Protein AF-A0A1E7FTG4-F1 (afdb_monomer_lite)

Foldseek 3Di:
DDDDDDDDDDPPPPDPDPPPPPPPCDPPLQQFFPPAPPCNVCVVHCVDVVNVCCVVPVLLVLLVLCLVQCHALQLHHDDPPDPRSVCSNVVSVVLVVVLVVLCVVLPDDDQDQDDDPPPDRDRPPPPPVPDPNDPVSVVVNVVSVVVVVVSSVSNVVSSVVVVVVVVPVSDPCVVFPQDPPDSSSGDPVPPDPPVVPPDDDDDDDDPPDPDPD

Structure (mmCIF, N/CA/C/O backbone):
data_AF-A0A1E7FTG4-F1
#
_entry.id   AF-A0A1E7FTG4-F1
#
loop_
_atom_site.group_PDB
_atom_site.id
_atom_site.type_symbol
_atom_site.label_atom_id
_atom_site.label_alt_id
_atom_site.label_comp_id
_atom_site.label_asym_id
_atom_site.label_entity_id
_atom_site.label_seq_id
_atom_site.pdbx_PDB_ins_code
_atom_site.Cartn_x
_atom_site.Cartn_y
_atom_site.Cartn_z
_atom_site.occupancy
_atom_site.B_iso_or_equiv
_atom_site.auth_seq_id
_atom_site.auth_comp_id
_atom_site.auth_asym_id
_atom_site.auth_atom_id
_atom_site.pdbx_PDB_model_num
ATOM 1 N N . MET A 1 1 ? -50.873 35.108 4.194 1.00 46.38 1 MET A N 1
ATOM 2 C CA . MET A 1 1 ? -50.597 34.125 3.125 1.00 46.38 1 MET A CA 1
ATOM 3 C C . MET A 1 1 ? -49.379 33.317 3.547 1.00 46.38 1 MET A C 1
ATOM 5 O O . MET A 1 1 ? -48.268 33.817 3.457 1.00 46.38 1 MET A O 1
ATOM 9 N N . SER A 1 2 ? -49.616 32.137 4.126 1.00 50.62 2 SER A N 1
ATOM 10 C CA . SER A 1 2 ? -48.581 31.167 4.515 1.00 50.62 2 SER A CA 1
ATOM 11 C C . SER A 1 2 ? -48.130 30.395 3.285 1.00 50.62 2 SER A C 1
ATOM 13 O O . SER A 1 2 ? -48.990 29.850 2.598 1.00 50.62 2 SER A O 1
ATOM 15 N N . ASN A 1 3 ? -46.821 30.303 3.042 1.00 53.81 3 ASN A N 1
ATOM 16 C CA . ASN A 1 3 ? -46.273 29.389 2.043 1.00 53.81 3 ASN A CA 1
ATOM 17 C C . ASN A 1 3 ? -45.505 28.234 2.690 1.00 53.81 3 ASN A C 1
ATOM 19 O O . ASN A 1 3 ? -44.766 28.396 3.658 1.00 53.81 3 ASN A O 1
ATOM 23 N N . ASN A 1 4 ? -45.808 27.070 2.123 1.00 57.62 4 ASN A N 1
ATOM 24 C CA . ASN A 1 4 ? -45.584 25.700 2.549 1.00 57.62 4 ASN A CA 1
ATOM 25 C C . ASN A 1 4 ? -44.149 25.314 2.926 1.00 57.62 4 ASN A C 1
ATOM 27 O O . ASN A 1 4 ? -43.180 25.682 2.266 1.00 57.62 4 ASN A O 1
ATOM 31 N N . LYS A 1 5 ? -44.078 24.442 3.939 1.00 53.12 5 LYS A N 1
ATOM 32 C CA . LYS A 1 5 ? -42.934 23.599 4.303 1.00 53.12 5 LYS A CA 1
ATOM 33 C C . LYS A 1 5 ? -42.609 22.627 3.162 1.00 53.12 5 LYS A C 1
ATOM 35 O O . LYS A 1 5 ? -43.445 21.797 2.817 1.00 53.12 5 LYS A O 1
ATOM 40 N N . GLY A 1 6 ? -41.384 22.683 2.646 1.00 49.16 6 GLY A N 1
ATOM 41 C CA . GLY A 1 6 ? -40.771 21.584 1.901 1.00 49.16 6 GLY A CA 1
ATOM 42 C C . GLY A 1 6 ? -40.132 20.608 2.886 1.00 49.16 6 GLY A C 1
ATOM 43 O O . GLY A 1 6 ? -39.092 20.914 3.463 1.00 49.16 6 GLY A O 1
ATOM 44 N N . GLY 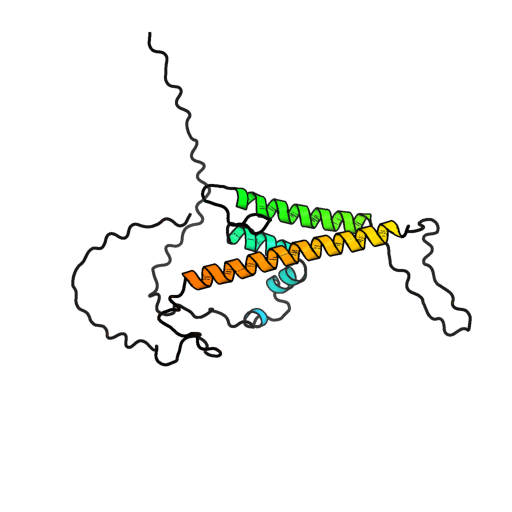A 1 7 ? -40.786 19.473 3.127 1.00 49.53 7 GLY A N 1
ATOM 45 C CA . GLY A 1 7 ? -40.203 18.347 3.851 1.00 49.53 7 GLY A CA 1
ATOM 46 C C . GLY A 1 7 ? -39.373 17.513 2.884 1.00 49.53 7 GLY A C 1
ATOM 47 O O . GLY A 1 7 ? -39.927 16.919 1.966 1.00 49.53 7 GLY A O 1
ATOM 48 N N . SER A 1 8 ? -38.054 17.502 3.062 1.00 58.97 8 SER A N 1
ATOM 49 C CA . SER A 1 8 ? -37.170 16.565 2.374 1.00 58.97 8 SER A CA 1
ATOM 50 C C . SER A 1 8 ? -37.310 15.192 3.028 1.00 58.97 8 SER A C 1
ATOM 52 O O . SER A 1 8 ? -36.934 15.025 4.191 1.00 58.97 8 SER A O 1
ATOM 54 N N . GLU A 1 9 ? -37.857 14.227 2.295 1.00 57.41 9 GLU A N 1
ATOM 55 C CA . GLU A 1 9 ? -37.841 12.815 2.670 1.00 57.41 9 GLU A CA 1
ATOM 56 C C . GLU A 1 9 ? -36.389 12.326 2.705 1.00 57.41 9 GLU A C 1
ATOM 58 O O . GLU A 1 9 ? -35.713 12.216 1.685 1.00 57.41 9 GLU A O 1
ATOM 63 N N . THR A 1 10 ? -35.883 12.064 3.907 1.00 60.53 10 THR A N 1
ATOM 64 C CA . THR A 1 10 ? -34.678 11.262 4.106 1.00 60.53 10 THR A CA 1
ATOM 65 C C . THR A 1 10 ? -35.012 9.816 3.782 1.00 60.53 10 THR A C 1
ATOM 67 O O . THR A 1 10 ? -35.646 9.122 4.577 1.00 60.53 10 THR A O 1
ATOM 70 N N . GLU A 1 11 ? -34.585 9.381 2.604 1.00 57.66 11 GLU A N 1
ATOM 71 C CA . GLU A 1 11 ? -34.593 7.987 2.186 1.00 57.66 11 GLU A CA 1
ATOM 72 C C . GLU A 1 11 ? -33.632 7.205 3.099 1.00 57.66 11 GLU A C 1
ATOM 74 O O . GLU A 1 11 ? -32.409 7.358 3.051 1.00 57.66 11 GLU A O 1
ATOM 79 N N . VAL A 1 12 ? -34.197 6.427 4.024 1.00 55.28 12 VAL A N 1
ATOM 80 C CA . VAL A 1 12 ? -33.436 5.570 4.936 1.00 55.28 12 VAL A CA 1
ATOM 81 C C . VAL A 1 12 ? -32.918 4.389 4.121 1.00 55.28 12 VAL A C 1
ATOM 83 O O . VAL A 1 12 ? -33.636 3.424 3.870 1.00 55.28 12 VAL A O 1
ATOM 86 N N . PHE A 1 13 ? -31.664 4.482 3.683 1.00 48.22 13 PHE A N 1
ATOM 87 C CA . PHE A 1 13 ? -30.964 3.393 3.012 1.00 48.22 13 PHE A CA 1
ATOM 88 C C . PHE A 1 13 ? -30.698 2.285 4.041 1.00 48.22 13 PHE A C 1
ATOM 90 O O . PHE A 1 13 ? -29.740 2.339 4.814 1.00 48.22 13 PHE A O 1
ATOM 97 N N . VAL A 1 14 ? -31.591 1.295 4.090 1.00 53.06 14 VAL A N 1
ATOM 98 C CA . VAL A 1 14 ? -31.421 0.065 4.870 1.00 53.06 14 VAL A CA 1
ATOM 99 C C . VAL A 1 14 ? -30.323 -0.748 4.193 1.00 53.06 14 VAL A C 1
ATOM 101 O O . VAL A 1 14 ? -30.578 -1.603 3.349 1.00 53.06 14 VAL A O 1
ATOM 104 N N . THR A 1 15 ? -29.067 -0.443 4.512 1.00 51.75 15 THR A N 1
ATOM 105 C CA . THR A 1 15 ? -27.955 -1.327 4.174 1.00 51.75 15 THR A CA 1
ATOM 106 C C . THR A 1 15 ? -28.161 -2.619 4.946 1.00 51.75 15 THR A C 1
ATOM 108 O O . THR A 1 15 ? -28.260 -2.557 6.173 1.00 51.75 15 THR A O 1
ATOM 111 N N . GLU A 1 16 ? -28.256 -3.748 4.238 1.00 45.81 16 GLU A N 1
ATOM 112 C CA . GLU A 1 16 ? -28.356 -5.092 4.808 1.00 45.81 16 GLU A CA 1
ATOM 113 C C . GLU A 1 16 ? -27.487 -5.214 6.059 1.00 45.81 16 GLU A C 1
ATOM 115 O O . GLU A 1 16 ? -26.255 -5.250 6.010 1.00 45.81 16 GLU A O 1
ATOM 120 N N . VAL A 1 17 ? -28.167 -5.237 7.203 1.00 42.16 17 VAL A N 1
ATOM 121 C CA . VAL A 1 17 ? -27.561 -5.504 8.493 1.00 42.16 17 VAL A CA 1
ATOM 122 C C . VAL A 1 17 ? -27.141 -6.959 8.402 1.00 42.16 17 VAL A C 1
ATOM 124 O O . VAL A 1 17 ? -27.987 -7.853 8.423 1.00 42.16 17 VAL A O 1
ATOM 127 N N . THR A 1 18 ? -25.840 -7.208 8.229 1.00 55.19 18 THR A N 1
ATOM 128 C CA . THR A 1 18 ? -25.282 -8.541 8.472 1.00 55.19 18 THR A CA 1
ATOM 129 C C . THR A 1 18 ? -25.862 -8.980 9.810 1.00 55.19 18 THR A C 1
ATOM 131 O O . THR A 1 18 ? -25.723 -8.201 10.758 1.00 55.19 18 THR A O 1
ATOM 134 N N . PRO A 1 19 ? -26.586 -10.113 9.895 1.00 46.31 19 PRO A N 1
ATOM 135 C CA . PRO A 1 19 ? -27.289 -10.477 11.110 1.00 46.31 19 PRO A CA 1
ATOM 136 C C . PRO A 1 19 ? -26.283 -10.407 12.246 1.00 46.31 19 PRO A C 1
ATOM 138 O O . PRO A 1 19 ? -25.287 -11.135 12.261 1.00 46.31 19 PRO A O 1
ATOM 141 N N . ILE A 1 20 ? -26.512 -9.455 13.150 1.00 47.69 20 ILE A N 1
ATOM 142 C CA . ILE A 1 20 ? -25.841 -9.422 14.431 1.00 47.69 20 ILE A CA 1
ATOM 143 C C . ILE A 1 20 ? -26.337 -10.701 15.074 1.00 47.69 20 ILE A C 1
ATOM 145 O O . ILE A 1 20 ? -27.455 -10.767 15.583 1.00 47.69 20 ILE A O 1
ATOM 149 N N . PHE A 1 21 ? -25.540 -11.758 14.959 1.00 39.34 21 PHE A N 1
ATOM 150 C CA . PHE A 1 21 ? -25.665 -12.875 15.859 1.00 39.34 21 PHE A CA 1
ATOM 151 C C . PHE A 1 21 ? -25.546 -12.234 17.231 1.00 39.34 21 PHE A C 1
ATOM 153 O O . PHE A 1 21 ? -24.477 -11.760 17.616 1.00 39.34 21 PHE A O 1
ATOM 160 N N . VAL A 1 22 ? -26.679 -12.142 17.925 1.00 42.50 22 VAL A N 1
ATOM 161 C CA . VAL A 1 22 ? -26.711 -11.989 19.368 1.00 42.50 22 VAL A CA 1
ATOM 162 C C . VAL A 1 22 ? -26.057 -13.270 19.857 1.00 42.50 22 VAL A C 1
ATOM 164 O O . VAL A 1 22 ? -26.710 -14.287 20.078 1.00 42.50 22 VAL A O 1
ATOM 167 N N . VAL A 1 23 ? -24.726 -13.262 19.852 1.00 49.44 23 VAL A N 1
ATOM 168 C CA . VAL A 1 23 ? -23.917 -14.258 20.519 1.00 49.44 23 VAL A CA 1
ATOM 169 C C . VAL A 1 23 ? -24.360 -14.101 21.955 1.00 49.44 23 VAL A C 1
ATOM 171 O O . VAL A 1 23 ? -24.061 -13.088 22.583 1.00 49.44 23 VAL A O 1
ATOM 174 N N . ALA A 1 24 ? -25.195 -15.041 22.401 1.00 48.31 24 ALA A N 1
ATOM 175 C CA . ALA A 1 24 ? -25.555 -15.175 23.794 1.00 48.31 24 ALA A CA 1
ATOM 176 C C . ALA A 1 24 ? -24.263 -14.998 24.581 1.00 48.31 24 ALA A C 1
ATOM 178 O O . ALA A 1 24 ? -23.267 -15.655 24.272 1.00 48.31 24 ALA A O 1
ATOM 179 N N . GLU A 1 25 ? -24.288 -14.029 25.485 1.00 48.00 25 GLU A N 1
ATOM 180 C CA . GLU A 1 25 ? -23.202 -13.639 26.362 1.00 48.00 25 GLU A CA 1
ATOM 181 C C . GLU A 1 25 ? -22.695 -14.905 27.064 1.00 48.00 25 GLU A C 1
ATOM 183 O O . GLU A 1 25 ? -23.240 -15.352 28.070 1.00 48.00 25 GLU A O 1
ATOM 188 N N . GLN A 1 26 ? -21.712 -15.575 26.456 1.00 48.88 26 GLN A N 1
ATOM 189 C CA . GLN A 1 26 ? -20.970 -16.608 27.149 1.00 48.88 26 GLN A CA 1
ATOM 190 C C . GLN A 1 26 ? -20.252 -15.887 28.287 1.00 48.88 26 GLN A C 1
ATOM 192 O O . GLN A 1 26 ? -19.723 -14.797 28.046 1.00 48.88 26 GLN A O 1
ATOM 197 N N . PRO A 1 27 ? -20.249 -16.453 29.506 1.00 48.50 27 PRO A N 1
ATOM 198 C CA . PRO A 1 27 ? -19.587 -15.841 30.648 1.00 48.50 27 PRO A CA 1
ATOM 199 C C . PRO A 1 27 ? -18.170 -15.444 30.236 1.00 48.50 27 PRO A C 1
ATOM 201 O O . PRO A 1 27 ? -17.365 -16.293 29.852 1.00 48.50 27 PRO A O 1
ATOM 204 N N . GLN A 1 28 ? -17.907 -14.136 30.247 1.00 48.28 28 GLN A N 1
ATOM 205 C CA . GLN A 1 28 ? -16.628 -13.523 29.901 1.00 48.28 28 GLN A CA 1
ATOM 206 C C . GLN A 1 28 ? -15.594 -13.811 31.003 1.00 48.28 28 GLN A C 1
ATOM 208 O O . GLN A 1 28 ? -15.066 -12.895 31.618 1.00 48.28 28 GLN A O 1
ATOM 213 N N . ASN A 1 29 ? -15.310 -15.084 31.274 1.00 46.50 29 ASN A N 1
ATOM 214 C CA . ASN A 1 29 ? -14.352 -15.509 32.299 1.00 46.50 29 ASN A CA 1
ATOM 215 C C . ASN A 1 29 ? -12.968 -15.856 31.735 1.00 46.50 29 ASN A C 1
ATOM 217 O O . ASN A 1 29 ? -12.181 -16.513 32.399 1.00 46.50 29 ASN A O 1
ATOM 221 N N . GLU A 1 30 ? -12.636 -15.370 30.538 1.00 52.62 30 GLU A N 1
ATOM 222 C CA . GLU A 1 30 ? -11.275 -15.439 29.990 1.00 52.62 30 GLU A CA 1
ATOM 223 C C . GLU A 1 30 ? -10.921 -14.119 29.289 1.00 52.62 30 GLU A C 1
ATOM 225 O O . GLU A 1 30 ? -10.581 -14.059 28.106 1.00 52.62 30 GLU A O 1
ATOM 230 N N . ALA A 1 31 ? -11.051 -13.010 30.017 1.00 48.59 31 ALA A N 1
ATOM 231 C CA . ALA A 1 31 ? -10.525 -11.727 29.577 1.00 48.59 31 ALA A CA 1
ATOM 232 C C . ALA A 1 31 ? -8.986 -11.771 29.623 1.00 48.59 31 ALA A C 1
ATOM 234 O O . ALA A 1 31 ? -8.390 -11.704 30.693 1.00 48.59 31 ALA A O 1
ATOM 235 N N . GLY A 1 32 ? -8.333 -11.892 28.462 1.00 51.34 32 GLY A N 1
ATOM 236 C CA . GLY A 1 32 ? -6.901 -11.586 28.325 1.00 51.34 32 GLY A CA 1
ATOM 237 C C . GLY A 1 32 ? -6.049 -12.571 27.525 1.00 51.34 32 GLY A C 1
ATOM 238 O O . GLY A 1 32 ? -4.950 -12.199 27.113 1.00 51.34 32 GLY A O 1
ATOM 239 N N . SER A 1 33 ? -6.531 -13.782 27.229 1.00 49.38 33 SER A N 1
ATOM 240 C CA . SER A 1 33 ? -5.773 -14.699 26.370 1.00 49.38 33 SER A CA 1
ATOM 241 C C . SER A 1 33 ? -5.944 -14.314 24.899 1.00 49.38 33 SER A C 1
ATOM 243 O O . SER A 1 33 ? -7.055 -14.272 24.361 1.00 49.38 33 SER A O 1
ATOM 245 N N . TRP A 1 34 ? -4.835 -14.061 24.200 1.00 51.69 34 TRP A N 1
ATOM 246 C CA . TRP A 1 34 ? -4.853 -14.128 22.743 1.00 51.69 34 TRP A CA 1
ATOM 247 C C . TRP A 1 34 ? -5.186 -15.577 22.388 1.00 51.69 34 TRP A C 1
ATOM 249 O O . TRP A 1 34 ? -4.351 -16.454 22.579 1.00 51.69 34 TRP A O 1
ATOM 259 N N . LYS A 1 35 ? -6.387 -15.820 21.840 1.00 50.09 35 LYS A N 1
ATOM 260 C CA . LYS A 1 35 ? -6.944 -17.149 21.484 1.00 50.09 35 LYS A CA 1
ATOM 261 C C . LYS A 1 35 ? -6.017 -18.044 20.634 1.00 50.09 35 LYS A C 1
ATOM 263 O O . LYS A 1 35 ? -6.307 -19.208 20.371 1.00 50.09 35 LYS A O 1
ATOM 268 N N . SER A 1 36 ? -4.901 -17.503 20.171 1.00 55.38 36 SER A N 1
ATOM 269 C CA . SER A 1 36 ? -3.882 -18.164 19.380 1.00 55.38 36 SER A CA 1
ATOM 270 C C . SER A 1 36 ? -2.523 -17.555 19.722 1.00 55.38 36 SER A C 1
ATOM 272 O O . SER A 1 36 ? -2.338 -16.352 19.544 1.00 55.38 36 SER A O 1
ATOM 274 N N . GLY A 1 37 ? -1.563 -18.376 20.166 1.00 64.25 37 GLY A N 1
ATOM 275 C CA . GLY A 1 37 ? -0.171 -17.943 20.333 1.00 64.25 37 GLY A CA 1
ATOM 276 C C . GLY A 1 37 ? 0.404 -17.346 19.040 1.00 64.25 37 GLY A C 1
ATOM 277 O O . GLY A 1 37 ? -0.084 -17.635 17.947 1.00 64.25 37 GLY A O 1
ATOM 278 N N . LEU A 1 38 ? 1.463 -16.536 19.143 1.00 53.34 38 LEU A N 1
ATOM 279 C CA . LEU A 1 38 ? 2.084 -15.813 18.013 1.00 53.34 38 LEU A CA 1
ATOM 280 C C . LEU A 1 38 ? 2.429 -16.699 16.794 1.00 53.34 38 LEU A C 1
ATOM 282 O O . LEU A 1 38 ? 2.419 -16.207 15.671 1.00 53.34 38 LEU A O 1
ATOM 286 N N . CYS A 1 39 ? 2.670 -18.001 16.998 1.00 56.16 39 CYS A N 1
ATOM 287 C CA . CYS A 1 39 ? 2.940 -18.984 15.938 1.00 56.16 39 CYS A CA 1
ATOM 288 C C . CYS A 1 39 ? 1.749 -19.891 15.576 1.00 56.16 39 CYS A C 1
ATOM 290 O O . CYS A 1 39 ? 1.912 -20.826 14.792 1.00 56.16 39 CYS A O 1
ATOM 292 N N . SER A 1 40 ? 0.540 -19.650 16.093 1.00 64.81 40 SER A N 1
ATOM 293 C CA . SER A 1 40 ? -0.638 -20.454 15.720 1.00 64.81 40 SER A CA 1
ATOM 294 C C . SER A 1 40 ? -1.016 -20.281 14.243 1.00 64.81 40 SER A C 1
ATOM 296 O O . SER A 1 40 ? -1.635 -21.163 13.654 1.00 64.81 40 SER A O 1
ATOM 298 N N . CYS A 1 41 ? -0.580 -19.192 13.602 1.00 60.38 41 CYS A N 1
ATOM 299 C CA . CYS A 1 41 ? -0.688 -19.010 12.154 1.00 60.38 41 CYS A CA 1
ATOM 300 C C . CYS A 1 41 ? 0.068 -20.091 11.356 1.00 60.38 41 CYS A C 1
ATOM 302 O O . CYS A 1 41 ? -0.372 -20.452 10.268 1.00 60.38 41 CYS A O 1
ATOM 304 N N . CYS A 1 42 ? 1.128 -20.682 11.917 1.00 64.19 42 CYS A N 1
ATOM 305 C CA . CYS A 1 42 ? 1.865 -21.785 11.299 1.00 64.19 42 CYS A CA 1
ATOM 306 C C . CYS A 1 42 ? 1.209 -23.156 11.525 1.00 64.19 42 CYS A C 1
ATOM 308 O O . CYS A 1 42 ? 1.649 -24.137 10.927 1.00 64.19 42 CYS A O 1
ATOM 310 N N . LYS A 1 43 ? 0.147 -23.255 12.343 1.00 77.38 43 LYS A N 1
ATOM 311 C CA . LYS A 1 43 ? -0.545 -24.528 12.625 1.00 77.38 43 LYS A CA 1
ATOM 312 C C . LYS A 1 43 ? -1.157 -25.154 11.367 1.00 77.38 43 LYS A C 1
ATOM 314 O O . LYS A 1 43 ? -1.247 -26.371 11.276 1.00 77.38 43 LYS A O 1
ATOM 319 N N . TYR A 1 44 ? -1.532 -24.325 10.392 1.00 78.69 44 TYR A N 1
ATOM 320 C CA . TYR A 1 44 ? -2.062 -24.755 9.093 1.00 78.69 44 TYR A CA 1
ATOM 321 C C . TYR A 1 44 ? -0.986 -24.814 7.988 1.00 78.69 44 TYR A C 1
ATOM 323 O O . TYR A 1 44 ? -1.314 -24.993 6.817 1.00 78.69 44 TYR A O 1
ATOM 331 N N . GLY A 1 45 ? 0.296 -24.674 8.355 1.00 81.50 45 GLY A N 1
ATOM 332 C CA . GLY A 1 45 ? 1.440 -24.657 7.443 1.00 81.50 45 GLY A CA 1
ATOM 333 C C . GLY A 1 45 ? 1.725 -23.286 6.816 1.00 81.50 45 GLY A C 1
ATOM 334 O O . GLY A 1 45 ? 0.852 -22.427 6.700 1.00 81.50 45 GLY A O 1
ATOM 335 N N . CYS A 1 46 ? 2.967 -23.086 6.363 1.00 71.50 46 CYS A N 1
ATOM 336 C CA . CYS A 1 46 ? 3.424 -21.830 5.748 1.00 71.50 46 CYS A CA 1
ATOM 337 C C . CYS A 1 46 ? 2.715 -21.500 4.420 1.00 71.50 46 CYS A C 1
ATOM 339 O O . CYS A 1 46 ? 2.752 -20.359 3.972 1.00 71.50 46 CYS A O 1
ATOM 341 N N . CYS A 1 47 ? 2.058 -22.487 3.799 1.00 71.19 47 CYS A N 1
ATOM 342 C CA . CYS A 1 47 ? 1.332 -22.341 2.534 1.00 71.19 47 CYS A CA 1
ATOM 343 C C . CYS A 1 47 ? -0.167 -22.037 2.710 1.00 71.19 47 CYS A C 1
ATOM 345 O O . CYS A 1 47 ? -0.915 -22.098 1.735 1.00 71.19 47 CYS A O 1
ATOM 347 N N . HIS A 1 48 ? -0.641 -21.725 3.922 1.00 80.56 48 HIS A N 1
ATOM 348 C CA . HIS A 1 48 ? -2.038 -21.335 4.105 1.00 80.56 48 HIS A CA 1
ATOM 349 C C . HIS A 1 48 ? -2.338 -20.077 3.277 1.00 80.56 48 HIS A C 1
ATOM 351 O O . HIS A 1 48 ? -1.606 -19.089 3.363 1.00 80.56 48 HIS A O 1
ATOM 357 N N . SER A 1 49 ? -3.419 -20.086 2.489 1.00 76.75 49 SER A N 1
ATOM 358 C CA . SER A 1 49 ? -3.692 -19.031 1.503 1.00 76.75 49 SER A CA 1
ATOM 359 C C . SER A 1 49 ? -3.658 -17.632 2.124 1.00 76.75 49 SER A C 1
ATOM 361 O O . SER A 1 49 ? -3.088 -16.720 1.538 1.00 76.75 49 SER A O 1
ATOM 363 N N . ALA A 1 50 ? -4.160 -17.463 3.351 1.00 73.94 50 ALA A N 1
ATOM 364 C CA . ALA A 1 50 ? -4.113 -16.177 4.053 1.00 73.94 50 ALA A CA 1
ATOM 365 C C . ALA A 1 50 ? -2.682 -15.656 4.321 1.00 73.94 50 ALA A C 1
ATOM 367 O O . ALA A 1 50 ? -2.453 -14.451 4.233 1.00 73.94 50 ALA A O 1
ATOM 368 N N . LEU A 1 51 ? -1.718 -16.540 4.615 1.00 71.56 51 LEU A N 1
ATOM 369 C CA . LEU A 1 51 ? -0.311 -16.160 4.797 1.00 71.56 51 LEU A CA 1
ATOM 370 C C . LEU A 1 51 ? 0.339 -15.797 3.463 1.00 71.56 51 LEU A C 1
ATOM 372 O O . LEU A 1 51 ? 1.052 -14.800 3.389 1.00 71.56 51 LEU A O 1
ATOM 376 N N . LEU A 1 52 ? 0.042 -16.556 2.405 1.00 78.81 52 LEU A N 1
ATOM 377 C CA . LEU A 1 52 ? 0.562 -16.284 1.066 1.00 78.81 52 LEU A CA 1
ATOM 378 C C . LEU A 1 52 ? 0.081 -14.921 0.548 1.00 78.81 52 LEU A C 1
ATOM 380 O O . LEU A 1 52 ? 0.883 -14.120 0.077 1.00 78.81 52 LEU A O 1
ATOM 384 N N . TRP A 1 53 ? -1.209 -14.611 0.713 1.00 76.62 53 TRP A N 1
ATOM 385 C CA . TRP A 1 53 ? -1.760 -13.301 0.355 1.00 76.62 53 TRP A CA 1
ATOM 386 C C . TRP A 1 53 ? -1.163 -12.168 1.200 1.00 76.62 53 TRP A C 1
ATOM 388 O O . TRP A 1 53 ? -0.900 -11.092 0.668 1.00 76.62 53 TRP A O 1
ATOM 398 N N . GLY A 1 54 ? -0.895 -12.404 2.488 1.00 76.88 54 GLY A N 1
ATOM 399 C CA . GLY A 1 54 ? -0.239 -11.423 3.357 1.00 76.88 54 GLY A CA 1
ATOM 400 C C . GLY A 1 54 ? 1.224 -11.162 2.989 1.00 76.88 54 GLY A C 1
ATOM 401 O O . GLY A 1 54 ? 1.675 -10.020 3.062 1.00 76.88 54 GLY A O 1
ATOM 402 N N . TYR A 1 55 ? 1.946 -12.196 2.556 1.00 76.94 55 TYR A N 1
ATOM 403 C CA . TYR A 1 55 ? 3.336 -12.086 2.116 1.00 76.94 55 TYR A CA 1
ATOM 404 C C . TYR A 1 55 ? 3.454 -11.426 0.736 1.00 76.94 55 TYR A C 1
ATOM 406 O O . TYR A 1 55 ? 4.288 -10.544 0.546 1.00 76.94 55 TYR A O 1
ATOM 414 N N . CYS A 1 56 ? 2.595 -11.804 -0.214 1.00 78.88 56 CYS A N 1
ATOM 415 C CA . CYS A 1 56 ? 2.625 -11.261 -1.573 1.00 78.88 56 CYS A CA 1
ATOM 416 C C . CYS A 1 56 ? 2.008 -9.859 -1.679 1.00 78.88 56 CYS A C 1
ATOM 418 O O . CYS A 1 56 ? 2.448 -9.062 -2.504 1.00 78.88 56 CYS A O 1
ATOM 420 N N . PHE A 1 57 ? 1.001 -9.536 -0.859 1.00 86.81 57 PHE A N 1
ATOM 421 C CA . PHE A 1 57 ? 0.254 -8.276 -0.957 1.00 86.81 57 PHE A CA 1
ATOM 422 C C . PHE A 1 57 ? 0.104 -7.569 0.400 1.00 86.81 57 PHE A C 1
ATOM 424 O O . PHE A 1 57 ? -1.018 -7.250 0.819 1.00 86.81 57 PHE A O 1
ATOM 431 N N . PRO A 1 58 ? 1.218 -7.247 1.084 1.00 87.56 58 PRO A N 1
ATOM 432 C CA . PRO A 1 58 ? 1.180 -6.636 2.412 1.00 87.56 58 PRO A CA 1
ATOM 433 C C . PRO A 1 58 ? 0.414 -5.303 2.428 1.00 87.56 58 PRO A C 1
ATOM 435 O O . PRO A 1 58 ? -0.291 -5.000 3.387 1.00 87.56 58 PRO A O 1
ATOM 438 N N . ALA A 1 59 ? 0.474 -4.528 1.340 1.00 90.50 59 ALA A N 1
ATOM 439 C CA . ALA A 1 59 ? -0.226 -3.249 1.229 1.00 90.50 59 ALA A CA 1
ATOM 440 C C . ALA A 1 59 ? -1.759 -3.388 1.147 1.00 90.50 59 ALA A C 1
ATOM 442 O O . ALA A 1 59 ? -2.487 -2.546 1.672 1.00 90.50 59 ALA A O 1
ATOM 443 N N . ILE A 1 60 ? -2.267 -4.463 0.534 1.00 91.06 60 ILE A N 1
ATOM 444 C CA . ILE A 1 60 ? -3.713 -4.727 0.464 1.00 91.06 60 ILE A CA 1
ATOM 445 C C . ILE A 1 60 ? -4.231 -5.150 1.839 1.00 91.06 60 ILE A C 1
ATOM 447 O O . ILE A 1 60 ? -5.255 -4.640 2.300 1.00 91.06 60 ILE A O 1
ATOM 451 N N . LEU A 1 61 ? -3.482 -6.018 2.527 1.00 89.50 61 LEU A N 1
ATOM 452 C CA . LEU A 1 61 ? -3.787 -6.423 3.898 1.00 89.50 61 LEU A CA 1
ATOM 453 C C . LEU A 1 61 ? -3.783 -5.214 4.844 1.00 89.50 61 LEU A C 1
ATOM 455 O O . LEU A 1 61 ? -4.692 -5.070 5.662 1.00 89.50 61 LEU A O 1
ATOM 459 N N . MET A 1 62 ? -2.825 -4.298 4.678 1.00 91.75 62 MET A N 1
ATOM 460 C CA . MET A 1 62 ? -2.793 -3.028 5.405 1.00 91.75 62 MET A CA 1
ATOM 461 C C . MET A 1 62 ? -4.061 -2.197 5.157 1.00 91.75 62 MET A C 1
ATOM 463 O O . MET A 1 62 ? -4.689 -1.743 6.112 1.00 91.75 62 MET A O 1
ATOM 467 N N . GLY A 1 63 ? -4.488 -2.039 3.899 1.00 90.75 63 GLY A N 1
ATOM 468 C CA . GLY A 1 63 ? -5.727 -1.330 3.558 1.00 90.75 63 GLY A CA 1
ATOM 469 C C . GLY A 1 63 ? -6.974 -1.956 4.195 1.00 90.75 63 GLY A C 1
ATOM 470 O O . GLY A 1 63 ? -7.844 -1.243 4.704 1.00 90.75 63 GLY A O 1
ATOM 471 N N . GLN A 1 64 ? -7.048 -3.289 4.228 1.00 91.56 64 GLN A N 1
ATOM 472 C CA . GLN A 1 64 ? -8.133 -4.008 4.897 1.00 91.56 64 GLN A CA 1
ATOM 473 C C . GLN A 1 64 ? -8.118 -3.768 6.414 1.00 91.56 64 GLN A C 1
ATOM 475 O O . GLN A 1 64 ? -9.172 -3.513 7.003 1.00 91.56 64 GLN A O 1
ATOM 480 N N . LEU A 1 65 ? -6.940 -3.811 7.044 1.00 90.50 65 LEU A N 1
ATOM 481 C CA . LEU A 1 65 ? -6.795 -3.618 8.488 1.00 90.50 65 LEU A CA 1
ATOM 482 C C . LEU A 1 65 ? -7.156 -2.185 8.900 1.00 90.50 65 LEU A C 1
ATOM 484 O O . LEU A 1 65 ? -7.929 -2.002 9.838 1.00 90.50 65 LEU A O 1
ATOM 488 N N . LEU A 1 66 ? -6.713 -1.179 8.137 1.00 89.81 66 LEU A N 1
ATOM 489 C CA . LEU A 1 66 ? -7.117 0.219 8.334 1.00 89.81 66 LEU A CA 1
ATOM 490 C C . LEU A 1 66 ? -8.637 0.405 8.257 1.00 89.81 66 LEU A C 1
ATOM 492 O O . LEU A 1 66 ? -9.218 1.108 9.080 1.00 89.81 66 LEU A O 1
ATOM 496 N N . THR A 1 67 ? -9.290 -0.254 7.298 1.00 91.38 67 THR A 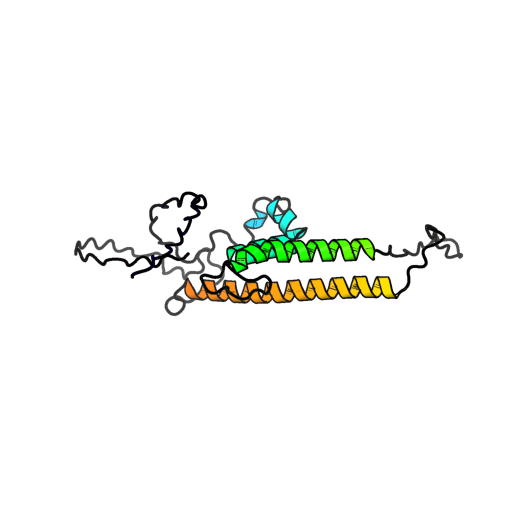N 1
ATOM 497 C CA . THR A 1 67 ? -10.746 -0.147 7.119 1.00 91.38 67 THR A CA 1
ATOM 498 C C . THR A 1 67 ? -11.494 -0.787 8.288 1.00 91.38 67 THR A C 1
ATOM 500 O O . THR A 1 67 ? -12.456 -0.207 8.788 1.00 91.38 67 THR A O 1
ATOM 503 N N . ARG A 1 68 ? -11.027 -1.943 8.785 1.00 89.88 68 ARG A N 1
ATOM 504 C CA . ARG A 1 68 ? -11.617 -2.592 9.971 1.00 89.88 68 ARG A CA 1
ATOM 505 C C . ARG A 1 68 ? -11.441 -1.775 11.244 1.00 89.88 68 ARG A C 1
ATOM 507 O O . ARG A 1 68 ? -12.338 -1.774 12.078 1.00 89.88 68 ARG A O 1
ATOM 514 N N . MET A 1 69 ? -10.323 -1.065 11.377 1.00 87.38 69 MET A N 1
ATOM 515 C CA . MET A 1 69 ? -10.074 -0.184 12.521 1.00 87.38 69 MET A CA 1
ATOM 516 C C . MET A 1 69 ? -10.675 1.219 12.354 1.00 87.38 69 MET A C 1
ATOM 518 O O . MET A 1 69 ? -10.404 2.080 13.186 1.00 87.38 69 MET A O 1
ATOM 522 N N . LYS A 1 70 ? -11.478 1.456 11.301 1.00 92.19 70 LYS A N 1
ATOM 523 C CA . LYS A 1 70 ? -12.095 2.758 10.984 1.00 92.19 70 LYS A CA 1
ATOM 524 C C . LYS A 1 70 ? -11.067 3.894 10.984 1.00 92.19 70 LYS A C 1
ATOM 526 O O . LYS A 1 70 ? -11.210 4.914 11.654 1.00 92.19 70 LYS A O 1
ATOM 531 N N . MET A 1 71 ? -9.984 3.683 10.242 1.00 90.00 71 MET A N 1
ATOM 532 C CA . MET A 1 71 ? -8.925 4.670 10.059 1.00 90.00 71 MET A CA 1
ATOM 533 C C . MET A 1 71 ? -8.902 5.204 8.633 1.00 90.00 71 MET A C 1
ATOM 535 O O . MET A 1 71 ? -9.300 4.538 7.669 1.00 90.00 71 MET A O 1
ATOM 539 N N . THR A 1 72 ? -8.408 6.428 8.497 1.00 94.75 72 THR A N 1
ATOM 540 C CA . THR A 1 72 ? -8.091 7.019 7.199 1.00 94.75 72 THR A CA 1
ATOM 541 C C . THR A 1 72 ? -6.909 6.284 6.555 1.00 94.75 72 THR A C 1
ATOM 543 O O . THR A 1 72 ? -6.167 5.545 7.206 1.00 94.75 72 THR A O 1
ATOM 546 N N . TRP A 1 73 ? -6.679 6.512 5.262 1.00 94.06 73 TRP A N 1
ATOM 547 C CA . TRP A 1 73 ? -5.530 5.957 4.529 1.00 94.06 73 TRP A CA 1
ATOM 548 C C . TRP A 1 73 ? -4.159 6.449 5.041 1.00 94.06 73 TRP A C 1
ATOM 550 O O . TRP A 1 73 ? -3.130 5.871 4.688 1.00 94.06 73 TRP A O 1
ATOM 560 N N . LEU A 1 74 ? -4.158 7.486 5.888 1.00 92.06 74 LEU A N 1
ATOM 561 C CA . LEU A 1 74 ? -3.005 8.032 6.613 1.00 92.06 74 LEU A CA 1
ATOM 562 C C . LEU A 1 74 ? -2.838 7.437 8.024 1.00 92.06 74 LEU A C 1
ATOM 564 O O . LEU A 1 74 ? -1.904 7.812 8.737 1.00 92.06 74 LEU A O 1
ATOM 568 N N . GLY A 1 75 ? -3.731 6.534 8.442 1.00 89.38 75 GLY A N 1
ATOM 569 C CA . GLY A 1 75 ? -3.727 5.925 9.773 1.00 89.38 75 GLY A CA 1
ATOM 570 C C . GLY A 1 75 ? -4.275 6.825 10.884 1.00 89.38 75 GLY A C 1
ATOM 571 O O . GLY A 1 75 ? -4.022 6.557 12.060 1.00 89.38 75 GLY A O 1
ATOM 572 N N . ASP A 1 76 ? -4.993 7.895 10.539 1.00 91.75 76 ASP A N 1
ATOM 573 C CA . ASP A 1 76 ? -5.644 8.757 11.526 1.00 91.75 76 ASP A CA 1
ATOM 574 C C . ASP A 1 76 ? -7.048 8.221 11.852 1.00 91.75 76 ASP A C 1
ATOM 576 O O . ASP A 1 76 ? -7.726 7.694 10.964 1.00 91.75 76 ASP A O 1
ATOM 580 N N . PRO A 1 77 ? -7.495 8.298 13.117 1.00 89.81 77 PRO A N 1
ATOM 581 C CA . PRO A 1 77 ? -8.820 7.832 13.501 1.00 89.81 77 PRO A CA 1
ATOM 582 C C . PRO A 1 77 ? -9.886 8.730 12.872 1.00 89.81 77 PRO A C 1
ATOM 584 O O . PRO A 1 77 ? -9.790 9.956 12.948 1.00 89.81 77 PRO A O 1
ATOM 587 N N . THR A 1 78 ? -10.915 8.134 12.275 1.00 90.81 78 THR A N 1
ATOM 588 C CA . THR A 1 78 ? -12.075 8.905 11.819 1.00 90.81 78 THR A CA 1
ATOM 589 C C . THR A 1 78 ? -12.972 9.216 13.008 1.00 90.81 78 THR A C 1
ATOM 591 O O . THR A 1 78 ? -13.339 8.310 13.758 1.00 90.81 78 THR A O 1
ATOM 594 N N . THR A 1 79 ? -13.350 10.479 13.186 1.00 87.44 79 THR A N 1
ATOM 595 C CA . THR A 1 79 ? -14.401 10.845 14.134 1.00 87.44 79 THR A CA 1
ATOM 596 C C . THR A 1 79 ? -15.762 10.435 13.559 1.00 87.44 79 THR A C 1
ATOM 598 O O . THR A 1 79 ? -16.083 10.800 12.423 1.00 87.44 79 THR A O 1
ATOM 601 N N . PRO A 1 80 ? -16.597 9.685 14.303 1.00 81.06 80 PRO A N 1
ATOM 602 C CA . PRO A 1 80 ? -17.989 9.486 13.910 1.00 81.06 80 PRO A CA 1
ATOM 603 C C . PRO A 1 80 ? -18.653 10.863 13.742 1.00 81.06 80 PRO A C 1
ATOM 605 O O . PRO A 1 80 ? -18.428 11.726 14.597 1.00 81.06 80 PRO A O 1
ATOM 608 N N . PRO A 1 81 ? -19.435 11.122 12.674 1.00 78.94 81 PRO A N 1
ATOM 609 C CA . PRO A 1 81 ? -20.063 10.180 11.737 1.00 78.94 81 PRO A CA 1
ATOM 610 C C . PRO A 1 81 ? -19.381 10.069 10.352 1.00 78.94 81 PRO A C 1
ATOM 612 O O . PRO A 1 81 ? -20.047 9.718 9.377 1.00 78.94 81 PRO A O 1
ATOM 615 N N . SER A 1 82 ? -18.097 10.413 10.199 1.00 81.62 82 SER A N 1
ATOM 616 C CA . SER A 1 82 ? -17.511 10.512 8.856 1.00 81.62 82 SER A CA 1
ATOM 617 C C . SER A 1 82 ? -17.371 9.138 8.173 1.00 81.62 82 SER A C 1
ATOM 619 O O . SER A 1 82 ? -16.688 8.230 8.642 1.00 81.62 82 SER A O 1
ATOM 621 N N . GLU A 1 83 ? -18.001 8.970 7.006 1.00 88.88 83 GLU A N 1
ATOM 622 C CA . GLU A 1 83 ? -17.875 7.754 6.181 1.00 88.88 83 GLU A CA 1
ATOM 623 C C . GLU A 1 83 ? -16.541 7.681 5.408 1.00 88.88 83 GLU A C 1
ATOM 625 O O . GLU A 1 83 ? -16.386 6.911 4.457 1.00 88.88 83 GLU A O 1
ATOM 630 N N . GLU A 1 84 ? -15.553 8.493 5.786 1.00 89.12 84 GLU A N 1
ATOM 631 C CA . GLU A 1 84 ? -14.276 8.615 5.078 1.00 89.12 84 GLU A CA 1
ATOM 632 C C . GLU A 1 84 ? -13.484 7.307 5.067 1.00 89.12 84 GLU A C 1
ATOM 634 O O . GLU A 1 84 ? -12.822 6.996 4.074 1.00 89.12 84 GLU A O 1
ATOM 639 N N . TYR A 1 85 ? -13.625 6.486 6.112 1.00 89.69 85 TYR A N 1
ATOM 640 C CA . TYR A 1 85 ? -12.967 5.182 6.189 1.00 89.69 85 TYR A CA 1
ATOM 641 C C . TYR A 1 85 ? -13.405 4.232 5.059 1.00 89.69 85 TYR A C 1
ATOM 643 O O . TYR A 1 85 ? -12.612 3.399 4.621 1.00 89.69 85 TYR A O 1
ATOM 651 N N . LYS A 1 86 ? -14.626 4.380 4.512 1.00 89.81 86 LYS A N 1
ATOM 652 C CA . LYS A 1 86 ? -15.091 3.575 3.366 1.00 89.81 86 LYS A CA 1
ATOM 653 C C . LYS A 1 86 ? -14.269 3.863 2.106 1.00 89.81 86 LYS A C 1
ATOM 655 O O . LYS A 1 86 ? -14.092 2.987 1.260 1.00 89.81 86 LYS A O 1
ATOM 660 N N . LYS A 1 87 ? -13.732 5.083 1.983 1.00 93.56 87 LYS A N 1
ATOM 661 C CA . LYS A 1 87 ? -12.858 5.481 0.870 1.00 9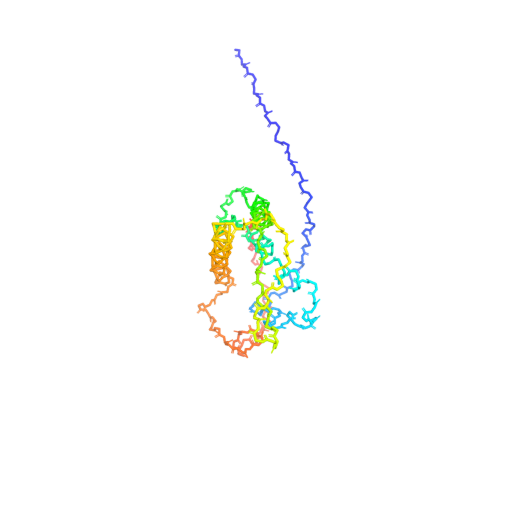3.56 87 LYS A CA 1
ATOM 662 C C . LYS A 1 87 ? -11.415 5.023 1.081 1.00 93.56 87 LYS A C 1
ATOM 664 O O . LYS A 1 87 ? -10.720 4.825 0.088 1.00 93.56 87 LYS A O 1
ATOM 669 N N . THR A 1 88 ? -10.983 4.791 2.326 1.00 93.00 88 THR A N 1
ATOM 670 C CA . THR A 1 88 ? -9.615 4.360 2.664 1.00 93.00 88 THR A CA 1
ATOM 671 C C . THR A 1 88 ? -9.170 3.153 1.851 1.00 93.00 88 THR A C 1
ATOM 673 O O . THR A 1 88 ? -8.127 3.218 1.203 1.00 93.00 88 THR A O 1
ATOM 676 N N . PHE A 1 89 ? -9.966 2.078 1.830 1.00 93.06 89 PHE A N 1
ATOM 677 C CA . PHE A 1 89 ? -9.610 0.865 1.090 1.00 93.06 89 PHE A CA 1
ATOM 678 C C . PHE A 1 89 ? -9.381 1.153 -0.397 1.00 93.06 89 PHE A C 1
ATOM 680 O O . PHE A 1 89 ? -8.336 0.812 -0.947 1.00 93.06 89 PHE A O 1
ATOM 687 N N . ARG A 1 90 ? -10.330 1.852 -1.034 1.00 95.00 90 ARG A N 1
ATOM 688 C CA . ARG A 1 90 ? -10.244 2.215 -2.454 1.00 95.00 90 ARG A CA 1
ATOM 689 C C . ARG A 1 90 ? -9.022 3.089 -2.739 1.00 95.00 90 ARG A C 1
ATOM 691 O O . ARG A 1 90 ? -8.347 2.863 -3.741 1.00 95.00 90 ARG A O 1
ATOM 698 N N . THR A 1 91 ? -8.714 4.047 -1.867 1.00 95.19 91 THR A N 1
ATOM 699 C CA . THR A 1 91 ? -7.528 4.904 -1.993 1.00 95.19 91 THR A CA 1
ATOM 700 C C . THR A 1 91 ? -6.239 4.091 -1.897 1.00 95.19 91 THR A C 1
ATOM 702 O O . THR A 1 91 ? -5.397 4.204 -2.783 1.00 95.19 91 THR A O 1
ATOM 705 N N . VAL A 1 92 ? -6.094 3.223 -0.888 1.00 94.69 92 VAL A N 1
ATOM 706 C CA . VAL A 1 92 ? -4.893 2.381 -0.720 1.00 94.69 92 VAL A CA 1
ATOM 707 C C . VAL A 1 92 ? -4.701 1.451 -1.920 1.00 94.69 92 VAL A C 1
ATOM 709 O O . VAL A 1 92 ? -3.606 1.393 -2.473 1.00 94.69 92 VAL A O 1
ATOM 712 N N . VAL A 1 93 ? -5.763 0.785 -2.383 1.00 94.19 93 VAL A N 1
ATOM 713 C CA . VAL A 1 93 ? -5.716 -0.065 -3.587 1.00 94.19 93 VAL A CA 1
ATOM 714 C C . VAL A 1 93 ? -5.293 0.743 -4.816 1.00 94.19 93 VAL A C 1
ATOM 716 O O . VAL A 1 93 ? -4.450 0.289 -5.585 1.00 94.19 93 VAL A O 1
ATOM 719 N N . THR A 1 94 ? -5.819 1.961 -4.975 1.00 96.00 94 THR A N 1
ATOM 720 C CA . THR A 1 94 ? -5.439 2.852 -6.082 1.00 96.00 94 THR A CA 1
ATOM 721 C C . THR A 1 94 ? -3.955 3.216 -6.015 1.00 96.00 94 THR A C 1
ATOM 723 O O . THR A 1 94 ? -3.272 3.118 -7.028 1.00 96.00 94 THR A O 1
ATOM 726 N N . ILE A 1 95 ? -3.424 3.559 -4.834 1.00 94.94 95 ILE A N 1
ATOM 727 C CA . ILE A 1 95 ? -1.991 3.855 -4.639 1.00 94.94 95 ILE A CA 1
ATOM 728 C C . ILE A 1 95 ? -1.126 2.643 -5.014 1.00 94.94 95 ILE A C 1
ATOM 730 O O . ILE A 1 95 ? -0.125 2.803 -5.710 1.00 94.94 95 ILE A O 1
ATOM 734 N N . VAL A 1 96 ? -1.520 1.435 -4.596 1.00 94.75 96 VAL A N 1
ATOM 735 C CA . VAL A 1 96 ? -0.803 0.190 -4.924 1.00 94.75 96 VAL A CA 1
ATOM 736 C C . VAL A 1 96 ? -0.792 -0.058 -6.431 1.00 94.75 96 VAL A C 1
ATOM 738 O O . VAL A 1 96 ? 0.272 -0.311 -6.990 1.00 94.75 96 VAL A O 1
ATOM 741 N N . ILE A 1 97 ? -1.943 0.057 -7.099 1.00 95.75 97 ILE A N 1
ATOM 742 C CA . ILE A 1 97 ? -2.045 -0.117 -8.556 1.00 95.75 97 ILE A CA 1
ATOM 743 C C . ILE A 1 97 ? -1.207 0.940 -9.280 1.00 95.75 97 ILE A C 1
ATOM 745 O O . ILE A 1 97 ? -0.437 0.589 -10.167 1.00 95.75 97 ILE A O 1
ATOM 749 N N . CYS A 1 98 ? -1.293 2.212 -8.883 1.00 95.88 98 CYS A N 1
ATOM 750 C CA . CYS A 1 98 ? -0.474 3.277 -9.462 1.00 95.88 98 CYS A CA 1
ATOM 751 C C . CYS A 1 98 ? 1.023 2.991 -9.299 1.00 95.88 98 CYS A C 1
ATOM 753 O O . CYS A 1 98 ? 1.770 3.123 -10.263 1.00 95.88 98 CYS A O 1
ATOM 755 N N . ASN A 1 99 ? 1.462 2.549 -8.117 1.00 94.44 99 ASN A N 1
ATOM 756 C CA . ASN A 1 99 ? 2.853 2.165 -7.887 1.00 94.44 99 ASN A CA 1
ATOM 757 C C . ASN A 1 99 ? 3.276 0.987 -8.785 1.00 94.44 99 ASN A C 1
ATOM 759 O O . ASN A 1 99 ? 4.345 1.043 -9.386 1.00 94.44 99 ASN A O 1
ATOM 763 N N . LEU A 1 100 ? 2.432 -0.040 -8.940 1.00 93.94 100 LEU A N 1
ATOM 764 C CA . LEU A 1 100 ? 2.697 -1.165 -9.846 1.00 93.94 100 LEU A CA 1
ATOM 765 C C . LEU A 1 100 ? 2.779 -0.725 -11.314 1.00 93.94 100 LEU A C 1
ATOM 767 O O . LEU A 1 100 ? 3.675 -1.164 -12.029 1.00 93.94 100 LEU A O 1
ATOM 771 N N . LEU A 1 101 ? 1.886 0.162 -11.762 1.00 96.06 101 LEU A N 1
ATOM 772 C CA . LEU A 1 101 ? 1.905 0.699 -13.124 1.00 96.06 101 LEU A CA 1
ATOM 773 C C . LEU A 1 101 ? 3.155 1.544 -13.377 1.00 96.06 101 LEU A C 1
ATOM 775 O O . LEU A 1 101 ? 3.795 1.370 -14.408 1.00 96.06 101 LEU A O 1
ATOM 779 N N . ILE A 1 102 ? 3.543 2.405 -12.432 1.00 94.50 102 ILE A N 1
ATOM 780 C CA . ILE A 1 102 ? 4.782 3.191 -12.520 1.00 94.50 102 ILE A CA 1
ATOM 781 C C . ILE A 1 102 ? 5.984 2.244 -12.604 1.00 94.50 102 ILE A C 1
ATOM 783 O O . ILE A 1 102 ? 6.799 2.373 -13.514 1.00 94.50 102 ILE A O 1
ATOM 787 N N . GLN A 1 103 ? 6.068 1.238 -11.731 1.00 93.69 103 GLN A N 1
ATOM 788 C CA . GLN A 1 103 ? 7.150 0.252 -11.788 1.00 93.69 103 GLN A CA 1
ATOM 789 C C . GLN A 1 103 ? 7.162 -0.520 -13.111 1.00 93.69 103 GLN A C 1
ATOM 791 O O . GLN A 1 103 ? 8.231 -0.715 -13.673 1.00 93.69 103 GLN A O 1
ATOM 796 N N . SER A 1 104 ? 5.997 -0.903 -13.641 1.00 93.81 104 SER A N 1
ATOM 797 C CA . SER A 1 104 ? 5.889 -1.581 -14.935 1.00 93.81 104 SER A CA 1
ATOM 798 C C . SER A 1 104 ? 6.290 -0.682 -16.106 1.00 93.81 104 SER A C 1
ATOM 800 O O . SER A 1 104 ? 6.903 -1.166 -17.052 1.00 93.81 104 SER A O 1
ATOM 802 N N . MET A 1 105 ? 5.944 0.608 -16.068 1.00 94.12 105 MET A N 1
ATOM 803 C CA . MET A 1 105 ? 6.275 1.572 -17.124 1.00 94.12 105 MET A CA 1
ATOM 804 C C . MET A 1 105 ? 7.761 1.940 -17.137 1.00 94.12 105 MET A C 1
ATOM 806 O O . MET A 1 105 ? 8.327 2.177 -18.203 1.00 94.12 105 MET A O 1
ATOM 810 N N . PHE A 1 106 ? 8.391 2.002 -15.963 1.00 92.94 106 PHE A N 1
ATOM 811 C CA . PHE A 1 106 ? 9.802 2.361 -15.801 1.00 92.94 106 PHE A CA 1
ATOM 812 C C . PHE A 1 106 ? 10.693 1.152 -15.489 1.00 92.94 106 PHE A C 1
ATOM 814 O O . PHE A 1 106 ? 11.820 1.318 -15.014 1.00 92.94 106 PHE A O 1
ATOM 821 N N . TYR A 1 107 ? 10.206 -0.062 -15.755 1.00 90.00 107 TYR A N 1
ATOM 822 C CA . TYR A 1 107 ? 10.987 -1.275 -15.569 1.00 90.00 107 TYR A CA 1
ATOM 823 C C . TYR A 1 107 ? 12.143 -1.299 -16.567 1.00 90.00 107 TYR A C 1
ATOM 825 O O . TYR A 1 107 ? 11.948 -1.179 -17.777 1.00 90.00 107 TYR A O 1
ATOM 833 N N . CYS A 1 108 ? 13.349 -1.457 -16.039 1.00 86.75 108 CYS A N 1
ATOM 834 C CA . CYS A 1 108 ? 14.561 -1.618 -16.816 1.00 86.75 108 CYS A CA 1
ATOM 835 C C . CYS A 1 108 ? 15.227 -2.924 -16.369 1.00 86.75 108 CYS A C 1
ATOM 837 O O . CYS A 1 108 ? 15.506 -3.067 -15.174 1.00 86.75 108 CYS A O 1
ATOM 839 N N . PRO A 1 109 ? 15.421 -3.907 -17.266 1.00 83.75 109 PRO A N 1
ATOM 840 C CA . PRO A 1 109 ? 16.064 -5.159 -16.894 1.00 83.75 109 PRO A CA 1
ATOM 841 C C . PRO A 1 109 ? 17.522 -4.896 -16.500 1.00 83.75 109 PRO A C 1
ATOM 843 O O . PRO A 1 109 ? 18.233 -4.146 -17.166 1.00 83.75 109 PRO A O 1
ATOM 846 N N . ALA A 1 110 ? 17.968 -5.516 -15.407 1.00 74.25 110 ALA A N 1
ATOM 847 C CA . ALA A 1 110 ? 19.364 -5.444 -15.001 1.00 74.25 110 ALA A CA 1
ATOM 848 C C . ALA A 1 110 ? 20.237 -6.203 -16.011 1.00 74.25 110 ALA A C 1
ATOM 850 O O . ALA A 1 110 ? 19.940 -7.346 -16.362 1.00 74.25 110 ALA A O 1
ATOM 851 N N . THR A 1 111 ? 21.327 -5.583 -16.457 1.00 73.19 111 THR A N 1
ATOM 852 C CA . THR A 1 111 ? 22.359 -6.252 -17.253 1.00 73.19 111 THR A CA 1
ATOM 853 C C . THR A 1 111 ? 23.172 -7.158 -16.333 1.00 73.19 111 THR A C 1
ATOM 855 O O . THR A 1 111 ? 23.822 -6.668 -15.409 1.00 73.19 111 THR A O 1
ATOM 858 N N . ILE A 1 112 ? 23.125 -8.470 -16.556 1.00 73.06 112 ILE A N 1
ATOM 859 C CA . ILE A 1 112 ? 23.913 -9.442 -15.790 1.00 73.06 112 ILE A CA 1
ATOM 860 C C . ILE A 1 112 ? 25.223 -9.687 -16.554 1.00 73.06 112 ILE A C 1
ATOM 862 O O . ILE A 1 112 ? 25.151 -10.061 -17.727 1.00 73.06 112 ILE A O 1
ATOM 866 N N . PRO A 1 113 ? 26.405 -9.481 -15.946 1.00 66.62 113 PRO A N 1
ATOM 867 C CA . PRO A 1 113 ? 27.661 -9.902 -16.556 1.00 66.62 113 PRO A CA 1
ATOM 868 C C . PRO A 1 113 ? 27.726 -11.437 -16.567 1.00 66.62 113 PRO A C 1
ATOM 870 O O . PRO A 1 113 ? 27.461 -12.072 -15.547 1.00 66.62 113 PRO A O 1
ATOM 873 N N . ILE A 1 114 ? 28.039 -12.035 -17.718 1.00 73.38 114 ILE A N 1
ATOM 874 C CA . ILE A 1 114 ? 28.320 -13.470 -17.832 1.00 73.38 114 ILE A CA 1
ATOM 875 C C . ILE A 1 114 ? 29.836 -13.610 -17.917 1.00 73.38 114 ILE A C 1
ATOM 877 O O . ILE A 1 114 ? 30.443 -13.137 -18.875 1.00 73.38 114 ILE A O 1
ATOM 881 N N . ASP A 1 115 ? 30.429 -14.245 -16.911 1.00 69.19 115 ASP A N 1
ATOM 882 C CA . ASP A 1 115 ? 31.834 -14.634 -16.947 1.00 69.19 115 ASP A CA 1
ATOM 883 C C . ASP A 1 115 ? 31.957 -15.883 -17.830 1.00 69.19 115 ASP A C 1
ATOM 885 O O . ASP A 1 115 ? 31.536 -16.977 -17.453 1.00 69.19 115 ASP A O 1
ATOM 889 N N . THR A 1 116 ? 32.471 -15.714 -19.045 1.00 71.62 116 THR A N 1
ATOM 890 C CA . THR A 1 116 ? 32.962 -16.826 -19.866 1.00 71.62 116 THR A CA 1
ATOM 891 C C . THR A 1 116 ? 34.429 -17.075 -19.525 1.00 71.62 116 THR A C 1
ATOM 893 O O . THR A 1 116 ? 35.199 -16.124 -19.484 1.00 71.62 116 THR A O 1
ATOM 896 N N . ASP A 1 117 ? 34.811 -18.339 -19.303 1.00 77.12 117 ASP A N 1
ATOM 897 C CA . ASP A 1 117 ? 36.168 -18.777 -18.906 1.00 77.12 117 ASP A CA 1
ATOM 898 C C . ASP A 1 117 ? 37.270 -18.509 -19.958 1.00 77.12 117 ASP A C 1
ATOM 900 O O . ASP A 1 117 ? 38.451 -18.756 -19.710 1.00 77.12 117 ASP A O 1
ATOM 904 N N . ASP A 1 118 ? 36.905 -17.986 -21.126 1.00 73.31 118 ASP A N 1
ATOM 905 C CA . ASP A 1 118 ? 37.853 -17.508 -22.123 1.00 73.31 118 ASP A CA 1
ATOM 906 C C . ASP A 1 118 ? 38.255 -16.068 -21.758 1.00 73.31 118 ASP A C 1
ATOM 908 O O . ASP A 1 118 ? 37.393 -15.275 -21.392 1.00 73.31 118 ASP A O 1
ATOM 912 N N . ASP A 1 119 ? 39.543 -15.714 -21.881 1.00 72.75 119 ASP A N 1
ATOM 913 C CA . ASP A 1 119 ? 40.203 -14.420 -21.546 1.00 72.75 119 ASP A CA 1
ATOM 914 C C . ASP A 1 119 ? 39.632 -13.171 -22.278 1.00 72.75 119 ASP A C 1
ATOM 916 O O . ASP A 1 119 ? 40.264 -12.127 -22.432 1.00 72.75 119 ASP A O 1
ATOM 920 N N . TYR A 1 120 ? 38.408 -13.278 -22.778 1.00 75.75 120 TYR A N 1
ATOM 921 C CA . TYR A 1 120 ? 37.611 -12.258 -23.412 1.00 75.75 120 TYR A CA 1
ATOM 922 C C . TYR A 1 120 ? 36.241 -12.217 -22.726 1.00 75.75 120 TYR A C 1
ATOM 924 O O . TYR A 1 120 ? 35.372 -13.048 -22.985 1.00 75.75 120 TYR A O 1
ATOM 932 N N . THR A 1 121 ? 36.039 -11.233 -21.845 1.00 68.69 121 THR A N 1
ATOM 933 C CA . THR A 1 121 ? 34.751 -10.973 -21.188 1.00 68.69 121 THR A CA 1
ATOM 934 C C . THR A 1 121 ? 33.710 -10.595 -22.245 1.00 68.69 121 THR A C 1
ATOM 936 O O . THR A 1 121 ? 33.568 -9.427 -22.617 1.00 68.69 121 THR A O 1
ATOM 939 N N . SER A 1 122 ? 33.005 -11.589 -22.784 1.00 68.62 122 SER A N 1
ATOM 940 C CA . SER A 1 122 ? 31.950 -11.374 -23.764 1.00 68.62 122 SER A CA 1
ATOM 941 C C . SER A 1 122 ? 30.639 -11.144 -23.026 1.00 68.62 122 SER A C 1
ATOM 943 O O . SER A 1 122 ? 30.036 -12.050 -22.456 1.00 68.62 122 SER A O 1
ATOM 945 N N . TYR A 1 123 ? 30.186 -9.898 -23.021 1.00 65.19 123 TYR A N 1
ATOM 946 C CA . TYR A 1 123 ? 28.845 -9.566 -22.580 1.00 65.19 123 TYR A CA 1
ATOM 947 C C . TYR A 1 123 ? 27.858 -10.098 -23.625 1.00 65.19 123 TYR A C 1
ATOM 949 O O . TYR A 1 123 ? 27.692 -9.519 -24.698 1.00 65.19 123 TYR A O 1
ATOM 957 N N . LEU A 1 124 ? 27.172 -11.200 -23.313 1.00 61.09 124 LEU A N 1
ATOM 958 C CA . LEU A 1 124 ? 25.969 -11.615 -24.035 1.00 61.09 124 LEU A CA 1
ATOM 959 C C . LEU A 1 124 ? 24.854 -10.625 -23.673 1.00 61.09 124 LEU A C 1
ATOM 961 O O . LEU A 1 124 ? 23.960 -10.890 -22.870 1.00 61.09 124 LEU A O 1
ATOM 965 N N . VAL A 1 125 ? 24.959 -9.417 -24.223 1.00 57.88 125 VAL A N 1
ATOM 966 C CA . VAL A 1 125 ? 23.870 -8.453 -24.207 1.00 57.88 125 VAL A CA 1
ATOM 967 C C . VAL A 1 125 ? 22.789 -9.103 -25.049 1.00 57.88 125 VAL A C 1
ATOM 969 O O . VAL A 1 125 ? 22.971 -9.313 -26.247 1.00 57.88 125 VAL A O 1
ATOM 972 N N . VAL A 1 126 ? 21.662 -9.453 -24.427 1.00 61.31 126 VAL A N 1
ATOM 973 C CA . VAL A 1 126 ? 20.415 -9.606 -25.174 1.00 61.31 126 VAL A CA 1
ATOM 974 C C . VAL A 1 126 ? 20.131 -8.220 -25.735 1.00 61.31 126 VAL A C 1
ATOM 976 O O . VAL A 1 126 ? 19.538 -7.368 -25.073 1.00 61.31 126 VAL A O 1
ATOM 979 N N . GLN A 1 127 ? 20.694 -7.979 -26.915 1.00 50.50 127 GLN A N 1
ATOM 980 C CA . GLN A 1 127 ? 20.563 -6.770 -27.696 1.00 50.50 127 GLN A CA 1
ATOM 981 C C . GLN A 1 127 ? 19.095 -6.671 -28.105 1.00 50.50 127 GLN A C 1
ATOM 983 O O . GLN A 1 127 ? 18.667 -7.145 -29.150 1.00 50.50 127 GLN A O 1
ATOM 988 N N . ASN A 1 128 ? 18.289 -6.057 -27.244 1.00 59.88 128 ASN A N 1
ATOM 989 C CA . ASN A 1 128 ? 17.262 -5.176 -27.766 1.00 59.88 128 ASN A CA 1
ATOM 990 C C . ASN A 1 128 ? 18.026 -3.934 -28.233 1.00 59.88 128 ASN A C 1
ATOM 992 O O . ASN A 1 128 ? 18.278 -3.038 -27.432 1.00 59.88 128 ASN A O 1
ATOM 996 N N . ASP A 1 129 ? 18.460 -3.951 -29.493 1.00 57.69 129 ASP A N 1
ATOM 997 C CA . ASP A 1 129 ? 19.424 -3.032 -30.124 1.00 57.69 129 ASP A CA 1
ATOM 998 C C . ASP A 1 129 ? 19.070 -1.528 -30.094 1.00 57.69 129 ASP A C 1
ATOM 1000 O O . ASP A 1 129 ? 19.792 -0.732 -30.676 1.00 57.69 129 ASP A O 1
ATOM 1004 N N . ASP A 1 130 ? 18.007 -1.097 -29.408 1.00 57.59 130 ASP A N 1
ATOM 1005 C CA . ASP A 1 130 ? 17.497 0.277 -29.538 1.00 57.59 130 ASP A CA 1
ATOM 1006 C C . ASP A 1 130 ? 16.943 0.922 -28.254 1.00 57.59 130 ASP A C 1
ATOM 1008 O O . ASP A 1 130 ? 16.283 1.962 -28.313 1.00 57.59 130 ASP A O 1
ATOM 1012 N N . VAL A 1 131 ? 17.185 0.361 -27.061 1.00 68.88 131 VAL A N 1
ATOM 1013 C CA . VAL A 1 131 ? 16.727 1.007 -25.814 1.00 68.88 131 VAL A CA 1
ATOM 1014 C C . VAL A 1 131 ? 17.882 1.228 -24.851 1.00 68.88 131 VAL A C 1
ATOM 1016 O O . VAL A 1 131 ? 18.011 0.540 -23.839 1.00 68.88 131 VAL A O 1
ATOM 1019 N N . ASP A 1 132 ? 18.681 2.259 -25.134 1.00 82.75 132 ASP A N 1
ATOM 1020 C CA . ASP A 1 132 ? 19.489 2.924 -24.114 1.00 82.75 132 ASP A CA 1
ATOM 1021 C C . ASP A 1 132 ? 18.570 3.273 -22.943 1.00 82.75 132 ASP A C 1
ATOM 1023 O O . ASP A 1 132 ? 17.693 4.137 -23.038 1.00 82.75 132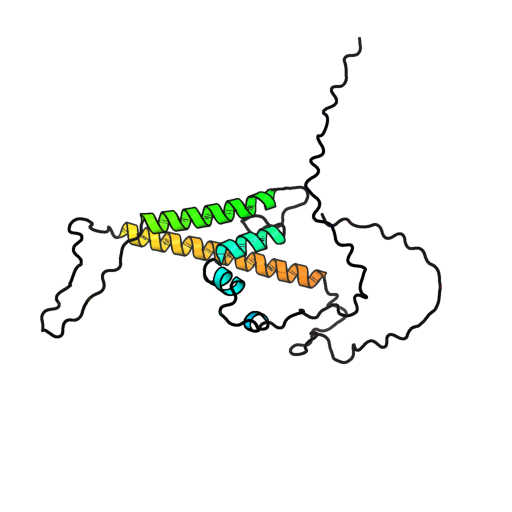 ASP A O 1
ATOM 1027 N N . CYS A 1 133 ? 18.712 2.554 -21.834 1.00 84.81 133 CYS A N 1
ATOM 1028 C CA . CYS A 1 133 ? 17.934 2.812 -20.640 1.00 84.81 133 CYS A CA 1
ATOM 1029 C C . CYS A 1 133 ? 18.589 3.979 -19.900 1.00 84.81 133 CYS A C 1
ATOM 1031 O O . CYS A 1 133 ? 19.650 3.808 -19.294 1.00 84.81 133 CYS A O 1
ATOM 1033 N N . PRO A 1 134 ? 18.013 5.191 -19.943 1.00 90.69 134 PRO A N 1
ATOM 1034 C CA . PRO A 1 134 ? 18.679 6.331 -19.351 1.00 90.69 134 PRO A CA 1
ATOM 1035 C C . PRO A 1 134 ? 18.702 6.171 -17.827 1.00 90.69 134 PRO A C 1
ATOM 1037 O O . PRO A 1 134 ? 17.700 5.784 -17.218 1.00 90.69 134 PRO A O 1
ATOM 1040 N N . MET A 1 135 ? 19.826 6.525 -17.195 1.00 88.69 135 MET A N 1
ATOM 1041 C CA . MET A 1 135 ? 20.032 6.372 -15.745 1.00 88.69 135 MET A CA 1
ATOM 1042 C C . MET A 1 135 ? 18.895 6.962 -14.895 1.00 88.69 135 MET A C 1
ATOM 1044 O O . MET A 1 135 ? 18.585 6.445 -13.823 1.00 88.69 135 MET A O 1
ATOM 1048 N N . TRP A 1 136 ? 18.238 8.028 -15.368 1.00 92.00 136 TRP A N 1
ATOM 1049 C CA . TRP A 1 136 ? 17.134 8.652 -14.641 1.00 92.00 136 TRP A CA 1
ATOM 1050 C C . TRP A 1 136 ? 15.932 7.715 -14.450 1.00 92.00 136 TRP A C 1
ATOM 1052 O O . TRP A 1 136 ? 15.263 7.833 -13.425 1.00 92.00 136 TRP A O 1
ATOM 1062 N N . LYS A 1 137 ? 15.670 6.767 -15.368 1.00 91.12 137 LYS A N 1
ATOM 1063 C CA . LYS A 1 137 ? 14.579 5.785 -15.212 1.00 91.12 137 LYS A CA 1
ATOM 1064 C C . LYS A 1 137 ? 14.838 4.873 -14.019 1.00 91.12 137 LYS A C 1
ATOM 1066 O O . LYS A 1 137 ? 13.963 4.720 -13.172 1.00 91.12 137 LYS A O 1
ATOM 1071 N N . GLN A 1 138 ? 16.056 4.337 -13.911 1.00 90.06 138 GLN A N 1
ATOM 1072 C CA . GLN A 1 138 ? 16.450 3.501 -12.776 1.00 90.06 138 GLN A CA 1
ATOM 1073 C C . GLN A 1 138 ? 16.347 4.276 -11.458 1.00 90.06 138 GLN A C 1
ATOM 1075 O O . GLN A 1 138 ? 15.788 3.778 -10.479 1.00 90.06 138 GLN A O 1
ATOM 1080 N N . SER A 1 139 ? 16.835 5.519 -11.444 1.00 92.75 139 SER A N 1
ATOM 1081 C CA . SER A 1 139 ? 16.731 6.394 -10.275 1.00 92.75 139 SER A CA 1
ATOM 1082 C C . SER A 1 139 ? 15.278 6.666 -9.878 1.00 92.75 139 SER A C 1
ATOM 1084 O O . SER A 1 139 ? 14.963 6.632 -8.690 1.00 92.75 139 SER A O 1
ATOM 1086 N N . LEU A 1 140 ? 14.378 6.880 -10.845 1.00 93.50 140 LEU A N 1
ATOM 1087 C CA . LEU A 1 140 ? 12.952 7.101 -10.594 1.00 93.50 140 LEU A CA 1
ATOM 1088 C C . LEU A 1 140 ? 12.284 5.856 -9.996 1.00 93.50 140 LEU A C 1
ATOM 1090 O O . LEU A 1 140 ? 11.539 5.972 -9.022 1.00 93.50 140 LEU A O 1
ATOM 1094 N N . THR A 1 141 ? 12.572 4.669 -10.532 1.00 92.38 141 THR A N 1
ATOM 1095 C CA . THR A 1 141 ? 12.034 3.398 -10.021 1.00 92.38 141 THR A CA 1
ATOM 1096 C C . THR A 1 141 ? 12.508 3.137 -8.591 1.00 92.38 141 THR A C 1
ATOM 1098 O O . THR A 1 141 ? 11.694 2.827 -7.716 1.00 92.38 141 THR A O 1
ATOM 1101 N N . ASN A 1 142 ? 13.797 3.356 -8.316 1.00 92.94 142 ASN A N 1
ATOM 1102 C CA . ASN A 1 142 ? 14.369 3.230 -6.974 1.00 92.94 142 ASN A CA 1
ATOM 1103 C C . ASN A 1 142 ? 13.740 4.231 -5.989 1.00 92.94 142 ASN A C 1
ATOM 1105 O O . ASN A 1 142 ? 13.320 3.842 -4.899 1.00 92.94 142 ASN A O 1
ATOM 1109 N N . ALA A 1 143 ? 13.625 5.505 -6.380 1.00 95.94 143 ALA A N 1
ATOM 1110 C CA . ALA A 1 143 ? 13.000 6.539 -5.558 1.00 95.94 143 ALA A CA 1
ATOM 1111 C C . ALA A 1 143 ? 11.522 6.229 -5.275 1.00 95.94 143 ALA A C 1
ATOM 1113 O O . ALA A 1 143 ? 11.078 6.328 -4.133 1.00 95.94 143 ALA A O 1
ATOM 1114 N N . THR A 1 144 ? 10.771 5.793 -6.289 1.00 95.06 144 THR A N 1
ATOM 1115 C CA . THR A 1 144 ? 9.360 5.406 -6.142 1.0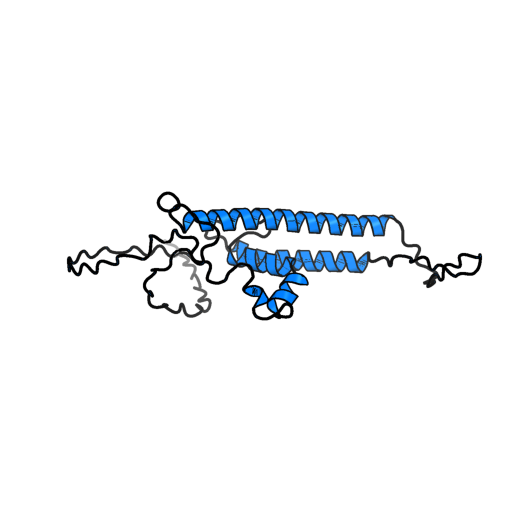0 95.06 144 THR A CA 1
ATOM 1116 C C . THR A 1 144 ? 9.208 4.242 -5.162 1.00 95.06 144 THR A C 1
ATOM 1118 O O . THR A 1 144 ? 8.386 4.312 -4.248 1.00 95.06 144 THR A O 1
ATOM 1121 N N . SER A 1 145 ? 10.043 3.205 -5.296 1.00 93.81 145 SER A N 1
ATOM 1122 C CA . SER A 1 145 ? 10.062 2.061 -4.376 1.00 93.81 145 SER A CA 1
ATOM 1123 C C . SER A 1 145 ? 10.378 2.488 -2.937 1.00 93.81 145 SER A C 1
ATOM 1125 O O . SER A 1 145 ? 9.686 2.086 -2.000 1.00 93.81 145 SER A O 1
ATOM 1127 N N . MET A 1 146 ? 11.356 3.383 -2.757 1.00 96.19 146 MET A N 1
ATOM 1128 C CA . MET A 1 146 ? 11.707 3.940 -1.449 1.00 96.19 146 MET A CA 1
ATOM 1129 C C . MET A 1 146 ? 10.552 4.745 -0.833 1.00 96.19 146 MET A C 1
ATOM 1131 O O . MET A 1 146 ? 10.241 4.553 0.342 1.00 96.19 146 MET A O 1
ATOM 1135 N N . ILE A 1 147 ? 9.888 5.611 -1.607 1.00 95.75 147 ILE A N 1
ATOM 1136 C CA . ILE A 1 147 ? 8.739 6.408 -1.143 1.00 95.75 147 ILE A CA 1
ATOM 1137 C C . ILE A 1 147 ? 7.585 5.493 -0.726 1.00 95.75 147 ILE A C 1
ATOM 1139 O O . ILE A 1 147 ? 7.005 5.683 0.345 1.00 95.75 147 ILE A O 1
ATOM 1143 N N . PHE A 1 148 ? 7.266 4.485 -1.539 1.00 94.69 148 PHE A N 1
ATOM 1144 C CA . PHE A 1 148 ? 6.210 3.527 -1.224 1.00 94.69 148 PHE A CA 1
ATOM 1145 C C . PHE A 1 148 ? 6.544 2.702 0.030 1.00 94.69 148 PHE A C 1
ATOM 1147 O O . PHE A 1 148 ? 5.686 2.519 0.897 1.00 94.69 148 PHE A O 1
ATOM 1154 N N . GLY A 1 149 ? 7.800 2.270 0.175 1.00 92.69 149 GLY A N 1
ATOM 1155 C CA . GLY A 1 149 ? 8.290 1.597 1.379 1.00 92.69 149 GLY A CA 1
ATOM 1156 C C . GLY A 1 149 ? 8.191 2.474 2.631 1.00 92.69 149 GLY A C 1
ATOM 1157 O O . GLY A 1 149 ? 7.701 2.016 3.664 1.00 92.69 149 GLY A O 1
ATOM 1158 N N . LEU A 1 150 ? 8.579 3.751 2.537 1.00 95.31 150 LEU A N 1
ATOM 1159 C CA . LEU A 1 150 ? 8.467 4.715 3.636 1.00 95.31 150 LEU A CA 1
ATOM 1160 C C . LEU A 1 150 ? 7.002 4.961 4.022 1.00 95.31 150 LEU A C 1
ATOM 1162 O O . LEU A 1 150 ? 6.676 4.971 5.208 1.00 95.31 150 LEU A O 1
ATOM 1166 N N . TYR A 1 151 ? 6.116 5.109 3.034 1.00 94.69 151 TYR A N 1
ATOM 1167 C CA . TYR A 1 151 ? 4.673 5.217 3.254 1.00 94.69 151 TYR A CA 1
ATOM 1168 C C . TYR A 1 151 ? 4.135 4.005 4.026 1.00 94.69 151 TYR A C 1
ATOM 1170 O O . TYR A 1 151 ? 3.512 4.175 5.077 1.00 94.69 151 TYR A O 1
ATOM 1178 N N . ALA A 1 152 ? 4.423 2.787 3.557 1.00 91.38 152 ALA A N 1
ATOM 1179 C CA . ALA A 1 152 ? 3.983 1.560 4.217 1.00 91.38 152 ALA A CA 1
ATOM 1180 C C . ALA A 1 152 ? 4.516 1.466 5.657 1.00 91.38 152 ALA A C 1
ATOM 1182 O O . ALA A 1 152 ? 3.769 1.117 6.572 1.00 91.38 152 ALA A O 1
ATOM 1183 N N . LEU A 1 153 ? 5.780 1.836 5.886 1.00 91.62 153 LEU A N 1
ATOM 1184 C CA . LEU A 1 153 ? 6.394 1.841 7.214 1.00 91.62 153 LEU A CA 1
ATOM 1185 C C . LEU A 1 153 ? 5.716 2.841 8.162 1.00 91.62 153 LEU A C 1
ATOM 1187 O O . LEU A 1 153 ? 5.369 2.469 9.284 1.00 91.62 153 LEU A O 1
ATOM 1191 N N . ILE A 1 154 ? 5.468 4.078 7.716 1.00 93.81 154 ILE A N 1
ATOM 1192 C CA . ILE A 1 154 ? 4.773 5.103 8.515 1.00 93.81 154 ILE A CA 1
ATOM 1193 C C . ILE A 1 154 ? 3.380 4.615 8.917 1.00 93.81 154 ILE A C 1
ATOM 1195 O O . ILE A 1 154 ? 2.999 4.709 10.089 1.00 93.81 154 ILE A O 1
ATOM 1199 N N . VAL A 1 155 ? 2.628 4.061 7.964 1.00 91.19 155 VAL A N 1
ATOM 1200 C CA . VAL A 1 155 ? 1.283 3.553 8.240 1.00 91.19 155 VAL A CA 1
ATOM 1201 C C . VAL A 1 155 ? 1.333 2.370 9.206 1.00 91.19 155 VAL A C 1
ATOM 1203 O O . VAL A 1 155 ? 0.566 2.349 10.166 1.00 91.19 155 VAL A O 1
ATOM 1206 N N . MET A 1 156 ? 2.262 1.429 9.029 1.00 89.69 156 MET A N 1
ATOM 1207 C CA . MET A 1 156 ? 2.427 0.287 9.935 1.00 89.69 156 MET A CA 1
ATOM 1208 C C . MET A 1 156 ? 2.806 0.704 11.364 1.00 89.69 156 MET A C 1
ATOM 1210 O O . MET A 1 156 ? 2.321 0.096 12.321 1.00 89.69 156 MET A O 1
ATOM 1214 N N . ILE A 1 157 ? 3.624 1.748 11.538 1.00 91.75 157 ILE A N 1
ATOM 1215 C CA . ILE A 1 157 ? 3.941 2.299 12.866 1.00 91.75 157 ILE A CA 1
ATOM 1216 C C . ILE A 1 157 ? 2.682 2.879 13.514 1.00 91.75 157 ILE A C 1
ATOM 1218 O O . ILE A 1 157 ? 2.361 2.519 14.649 1.00 91.75 157 ILE A O 1
ATOM 1222 N N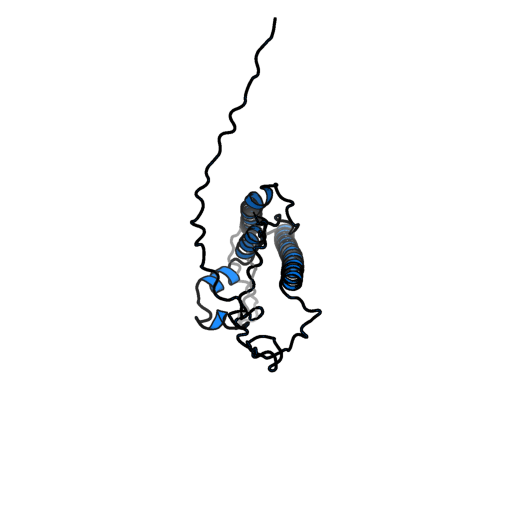 . LYS A 1 158 ? 1.935 3.730 12.797 1.00 91.81 158 LYS A N 1
ATOM 1223 C CA . LYS A 1 158 ? 0.678 4.302 13.310 1.00 91.81 158 LYS A CA 1
ATOM 1224 C C . LYS A 1 158 ? -0.323 3.212 13.683 1.00 91.81 158 LYS A C 1
ATOM 1226 O O . LYS A 1 158 ? -0.915 3.256 14.760 1.00 91.81 158 LYS A O 1
ATOM 1231 N N . LEU A 1 159 ? -0.458 2.211 12.821 1.00 89.62 159 LEU A N 1
ATOM 1232 C CA . LEU A 1 159 ? -1.317 1.053 13.024 1.00 89.62 159 LEU A CA 1
ATOM 1233 C C . LEU A 1 159 ? -0.968 0.318 14.322 1.00 89.62 159 LEU A C 1
ATOM 1235 O O . LEU A 1 159 ? -1.842 0.096 15.158 1.00 89.62 159 LEU A O 1
ATOM 1239 N N . ARG A 1 160 ? 0.316 -0.000 14.530 1.00 89.50 160 ARG A N 1
ATOM 1240 C CA . ARG A 1 160 ? 0.786 -0.662 15.755 1.00 89.50 160 ARG A CA 1
ATOM 1241 C C . ARG A 1 160 ? 0.522 0.174 16.999 1.00 89.50 160 ARG A C 1
ATOM 1243 O O . ARG A 1 160 ? 0.005 -0.364 17.972 1.00 89.50 160 ARG A O 1
ATOM 1250 N N . MET A 1 161 ? 0.821 1.473 16.964 1.00 88.69 161 MET A N 1
ATOM 1251 C CA . MET A 1 161 ? 0.565 2.369 18.099 1.00 88.69 161 MET A CA 1
ATOM 1252 C C . MET A 1 161 ? -0.915 2.371 18.489 1.00 88.69 161 MET A C 1
ATOM 1254 O O . MET A 1 161 ? -1.246 2.394 19.671 1.00 88.69 161 MET A O 1
ATOM 1258 N N . ARG A 1 162 ? -1.818 2.291 17.509 1.00 87.12 162 ARG A N 1
ATOM 1259 C CA . ARG A 1 162 ? -3.259 2.255 17.768 1.00 87.12 162 ARG A CA 1
ATOM 1260 C C . ARG A 1 162 ? -3.752 0.918 18.294 1.00 87.12 162 ARG A C 1
ATOM 1262 O O . ARG A 1 162 ? -4.552 0.914 19.222 1.00 87.12 162 ARG A O 1
ATOM 1269 N N . ILE A 1 163 ? -3.257 -0.191 17.753 1.00 86.62 163 ILE A N 1
ATOM 1270 C CA . ILE A 1 163 ? -3.565 -1.525 18.284 1.00 86.62 163 ILE A CA 1
ATOM 1271 C C . ILE A 1 163 ? -3.145 -1.605 19.757 1.00 86.62 163 ILE A C 1
ATOM 1273 O O . ILE A 1 163 ? -3.915 -2.080 20.586 1.00 86.62 163 ILE A O 1
ATOM 1277 N N . LEU A 1 164 ? -1.968 -1.068 20.098 1.00 84.00 164 LEU A N 1
ATOM 1278 C CA . LEU A 1 164 ? -1.504 -0.990 21.484 1.00 84.00 164 LEU A CA 1
ATOM 1279 C C . LEU A 1 164 ? -2.415 -0.107 22.349 1.00 84.00 164 LEU A C 1
ATOM 1281 O O . LEU A 1 164 ? -2.780 -0.508 23.449 1.00 84.00 164 LEU A O 1
ATOM 1285 N N . GLN A 1 165 ? -2.834 1.061 21.853 1.00 86.00 165 GLN A N 1
ATOM 1286 C CA . GLN A 1 165 ? -3.772 1.928 22.580 1.00 86.00 165 GLN A CA 1
ATOM 1287 C C . GLN A 1 165 ? -5.122 1.251 22.843 1.00 86.00 165 GLN A C 1
ATOM 1289 O O . GLN A 1 165 ? -5.657 1.381 23.940 1.00 86.00 165 GLN A O 1
ATOM 1294 N N . MET A 1 166 ? -5.661 0.513 21.871 1.00 82.06 166 MET A N 1
ATOM 1295 C CA . MET A 1 166 ? -6.911 -0.232 22.051 1.00 82.06 166 MET A CA 1
ATOM 1296 C C . MET A 1 166 ? -6.742 -1.376 23.055 1.00 82.06 166 MET A C 1
ATOM 1298 O O . MET A 1 166 ? -7.594 -1.545 23.921 1.00 82.06 166 MET A O 1
ATOM 1302 N N . ALA A 1 167 ? -5.621 -2.102 23.001 1.00 78.81 167 ALA A N 1
ATOM 1303 C CA . ALA A 1 167 ? -5.316 -3.152 23.972 1.00 78.81 167 ALA A CA 1
ATOM 1304 C C . ALA A 1 167 ? -5.248 -2.606 25.411 1.00 78.81 167 ALA A C 1
ATOM 1306 O O . ALA A 1 167 ? -5.773 -3.229 26.333 1.00 78.81 167 ALA A O 1
ATOM 1307 N N . HIS A 1 168 ? -4.678 -1.408 25.595 1.00 73.62 168 HIS A N 1
ATOM 1308 C CA . HIS A 1 168 ? -4.654 -0.726 26.892 1.00 73.62 168 HIS A CA 1
ATOM 1309 C C . HIS A 1 168 ? -6.041 -0.348 27.421 1.00 73.62 168 HIS A C 1
ATOM 1311 O O . HIS A 1 168 ? -6.223 -0.326 28.630 1.00 73.62 168 HIS A O 1
ATOM 1317 N N . GLN A 1 169 ? -7.019 -0.069 26.555 1.00 76.19 169 GLN A N 1
ATOM 1318 C CA . GLN A 1 169 ? -8.383 0.252 26.995 1.00 76.19 169 GLN A CA 1
ATOM 1319 C C . GLN A 1 169 ? -9.206 -0.991 27.348 1.00 76.19 169 GLN A C 1
ATOM 1321 O O . GLN A 1 169 ? -10.145 -0.896 28.131 1.00 76.19 169 GLN A O 1
ATOM 1326 N N . THR A 1 170 ? -8.873 -2.151 26.780 1.00 73.56 170 THR A N 1
ATOM 1327 C CA . THR A 1 170 ? -9.617 -3.398 27.014 1.00 73.56 170 THR A CA 1
ATOM 1328 C C . THR A 1 170 ? -9.208 -4.147 28.280 1.00 73.56 170 THR A C 1
ATOM 1330 O O . THR A 1 170 ? -9.929 -5.049 28.695 1.00 73.56 170 THR A O 1
ATOM 1333 N N . ALA A 1 171 ? -8.073 -3.808 28.894 1.00 63.50 171 ALA A N 1
ATOM 1334 C CA . ALA A 1 171 ? -7.571 -4.490 30.082 1.00 63.50 171 ALA A CA 1
ATOM 1335 C C . ALA A 1 171 ? -7.225 -3.484 31.186 1.00 63.50 171 ALA A C 1
ATOM 1337 O O . ALA A 1 171 ? -6.477 -2.532 30.965 1.00 63.50 171 ALA A O 1
ATOM 1338 N N . ASN A 1 172 ? -7.757 -3.714 32.389 1.00 63.38 172 ASN A N 1
ATOM 1339 C CA . ASN A 1 172 ? -7.429 -2.939 33.583 1.00 63.38 172 ASN A CA 1
ATOM 1340 C C . ASN A 1 172 ? -6.040 -3.348 34.114 1.00 63.38 172 ASN A C 1
ATOM 1342 O O . ASN A 1 172 ? -5.916 -4.124 35.061 1.00 63.38 172 ASN A O 1
ATOM 1346 N N . TYR A 1 173 ? -4.977 -2.872 33.463 1.00 60.94 173 TYR A N 1
ATOM 1347 C CA . TYR A 1 173 ? -3.591 -3.200 33.830 1.00 60.94 173 TYR A CA 1
ATOM 1348 C C . TYR A 1 173 ? -3.150 -2.630 35.186 1.00 60.94 173 TYR A C 1
ATOM 1350 O O . TYR A 1 173 ? -2.119 -3.055 35.707 1.00 60.94 173 TYR A O 1
ATOM 1358 N N . ASP A 1 174 ? -3.914 -1.701 35.767 1.00 66.88 174 ASP A N 1
ATOM 1359 C CA . ASP A 1 174 ? -3.634 -1.182 37.109 1.00 66.88 174 ASP A CA 1
ATOM 1360 C C . ASP A 1 174 ? -3.893 -2.242 38.192 1.00 66.88 174 ASP A C 1
ATOM 1362 O O . ASP A 1 174 ? -3.282 -2.207 39.261 1.00 66.88 174 ASP A O 1
ATOM 1366 N N . GLU A 1 175 ? -4.750 -3.223 37.902 1.00 70.44 175 GLU A N 1
ATOM 1367 C CA . GLU A 1 175 ? -5.134 -4.280 38.840 1.00 70.44 175 GLU A CA 1
ATOM 1368 C C . GLU A 1 175 ? -4.340 -5.578 38.626 1.00 70.44 175 GLU A C 1
ATOM 1370 O O . GLU A 1 175 ? -4.083 -6.323 39.575 1.00 70.44 175 GLU A O 1
ATOM 1375 N N . ILE A 1 176 ? -3.882 -5.836 37.395 1.00 65.19 176 ILE A N 1
ATOM 1376 C CA . ILE A 1 176 ? -3.255 -7.108 37.024 1.00 65.19 176 ILE A CA 1
ATOM 1377 C C . ILE A 1 176 ? -1.902 -6.870 36.353 1.00 65.19 176 ILE A C 1
ATOM 1379 O O . ILE A 1 176 ? -1.812 -6.346 35.241 1.00 65.19 176 ILE A O 1
ATOM 1383 N N . ARG A 1 177 ? -0.823 -7.324 37.006 1.00 63.88 177 ARG A N 1
ATOM 1384 C CA . ARG A 1 177 ? 0.514 -7.332 36.395 1.00 63.88 177 ARG A CA 1
ATOM 1385 C C . ARG A 1 177 ? 0.565 -8.382 35.277 1.00 63.88 177 ARG A C 1
ATOM 1387 O O . ARG A 1 177 ? 0.302 -9.552 35.561 1.00 63.88 177 ARG A O 1
ATOM 1394 N N . PRO A 1 178 ? 0.949 -8.012 34.043 1.00 61.44 178 PRO A N 1
ATOM 1395 C CA . PRO A 1 178 ? 1.095 -8.978 32.964 1.00 61.44 178 PRO A CA 1
ATOM 1396 C C . PRO A 1 178 ? 2.260 -9.929 33.259 1.00 61.44 178 PRO A C 1
ATOM 1398 O O . PRO A 1 178 ? 3.340 -9.494 33.672 1.00 61.44 178 PRO A O 1
ATOM 1401 N N . VAL A 1 179 ? 2.052 -11.223 33.022 1.00 68.94 179 VAL A N 1
ATOM 1402 C CA . VAL A 1 179 ? 3.091 -12.253 33.154 1.00 68.94 179 VAL A CA 1
ATOM 1403 C C . VAL A 1 179 ? 3.439 -12.776 31.763 1.00 68.94 179 VAL A C 1
ATOM 1405 O O . VAL A 1 179 ? 2.581 -13.276 31.040 1.00 68.94 179 VAL A O 1
ATOM 1408 N N . CYS A 1 180 ? 4.707 -12.655 31.365 1.00 59.97 180 CYS A N 1
ATOM 1409 C CA . CYS A 1 180 ? 5.190 -13.243 30.115 1.00 59.97 180 CYS A CA 1
ATOM 1410 C C . CYS A 1 180 ? 5.260 -14.775 30.227 1.00 59.97 180 CYS A C 1
ATOM 1412 O O . CYS A 1 180 ? 5.606 -15.302 31.281 1.00 59.97 180 CYS A O 1
ATOM 1414 N N . CYS A 1 181 ? 5.020 -15.472 29.111 1.00 59.75 181 CYS A N 1
ATOM 1415 C CA . CYS A 1 181 ? 5.183 -16.928 28.972 1.00 59.75 181 CYS A CA 1
ATOM 1416 C C . CYS A 1 181 ? 4.169 -17.794 29.744 1.00 59.75 181 CYS A C 1
ATOM 1418 O O . CYS A 1 181 ? 4.495 -18.915 30.125 1.00 59.75 181 CYS A O 1
ATOM 1420 N N . ASN A 1 182 ? 2.945 -17.299 29.930 1.00 58.56 182 ASN A N 1
ATOM 1421 C CA . ASN A 1 182 ? 1.796 -18.115 30.322 1.00 58.56 182 ASN A CA 1
ATOM 1422 C C . ASN A 1 182 ? 0.726 -18.054 29.220 1.00 58.56 182 ASN A C 1
ATOM 1424 O O . ASN A 1 182 ? 0.579 -17.008 28.582 1.00 58.56 182 ASN A O 1
ATOM 1428 N N . ASP A 1 183 ? -0.031 -19.131 29.005 1.00 52.75 183 ASP A N 1
ATOM 1429 C CA . ASP A 1 183 ? -1.014 -19.239 27.907 1.00 52.75 183 ASP A CA 1
ATOM 1430 C C . ASP A 1 183 ? -2.137 -18.185 28.001 1.00 52.75 183 ASP A C 1
ATOM 1432 O O . ASP A 1 183 ? -2.749 -17.795 27.002 1.00 52.75 183 ASP A O 1
ATOM 1436 N N . THR A 1 184 ? -2.375 -17.672 29.208 1.00 58.84 184 THR A N 1
ATOM 1437 C CA . THR A 1 184 ? -3.368 -16.630 29.498 1.00 58.84 184 THR A CA 1
ATOM 1438 C C . THR A 1 184 ? -2.768 -15.233 29.649 1.00 58.84 184 THR A C 1
ATOM 1440 O O . THR A 1 184 ? -3.513 -14.259 29.676 1.00 58.84 184 THR A O 1
ATOM 1443 N N . GLY A 1 185 ? -1.441 -15.102 29.769 1.00 60.41 185 GLY A N 1
ATOM 1444 C CA . GLY A 1 185 ? -0.784 -13.835 30.126 1.00 60.41 185 GLY A CA 1
ATOM 1445 C C . GLY A 1 185 ? -1.108 -13.316 31.539 1.00 60.41 185 GLY A C 1
ATOM 1446 O O . GLY A 1 185 ? -0.671 -12.223 31.907 1.00 60.41 185 GLY A O 1
ATOM 1447 N N . LEU A 1 186 ? -1.853 -14.096 32.330 1.00 62.69 186 LEU A N 1
ATOM 1448 C CA . LEU A 1 186 ? -2.270 -13.792 33.697 1.00 62.69 186 LEU A CA 1
ATOM 1449 C C . LEU A 1 186 ? -1.414 -14.586 34.703 1.00 62.69 186 LEU A C 1
ATOM 1451 O O . LEU A 1 186 ? -0.936 -15.680 34.376 1.00 62.69 186 LEU A O 1
ATOM 1455 N N . PRO A 1 187 ? -1.188 -14.069 35.924 1.00 71.38 187 PRO A N 1
ATOM 1456 C CA . PRO A 1 187 ? -0.528 -14.831 36.978 1.00 71.38 187 PRO A CA 1
ATOM 1457 C C . PRO A 1 187 ? -1.367 -16.066 37.369 1.00 71.38 187 PRO A C 1
ATOM 1459 O O . PRO A 1 187 ? -2.591 -15.971 37.436 1.00 71.38 187 PRO A O 1
ATOM 1462 N N . PRO A 1 188 ? -0.735 -17.213 37.684 1.00 69.94 188 PRO A N 1
ATOM 1463 C CA . PRO A 1 188 ? -1.420 -18.483 37.965 1.00 69.94 188 PRO A CA 1
ATOM 1464 C C . PRO A 1 188 ? -2.310 -18.476 39.221 1.00 69.94 188 PRO A C 1
ATOM 1466 O O . PRO A 1 188 ? -2.963 -19.467 39.508 1.00 69.94 188 PRO A O 1
ATOM 1469 N N . SER A 1 189 ? -2.351 -17.381 39.986 1.00 68.06 189 SER A N 1
ATOM 1470 C CA . SER A 1 189 ? -3.210 -17.244 41.168 1.00 68.06 189 SER A CA 1
ATOM 1471 C C . SER A 1 189 ? -4.605 -16.681 40.864 1.00 68.06 189 SER A C 1
ATOM 1473 O O . SER A 1 189 ? -5.333 -16.372 41.800 1.00 68.06 189 SER A O 1
ATOM 1475 N N . TRP A 1 190 ? -4.949 -16.477 39.588 1.00 59.38 190 TRP A N 1
ATOM 1476 C CA . TRP A 1 190 ? -6.260 -15.986 39.134 1.00 59.38 190 TRP A CA 1
ATOM 1477 C C . TRP A 1 190 ? -7.151 -17.103 38.565 1.00 59.38 190 TRP A C 1
ATOM 1479 O O . TRP A 1 190 ? -8.084 -16.823 37.814 1.00 59.38 190 TRP A O 1
ATOM 1489 N N . ASP A 1 191 ? -6.900 -18.365 38.927 1.00 58.12 191 ASP A N 1
ATOM 1490 C CA . ASP A 1 191 ? -7.944 -19.386 38.835 1.00 58.12 191 ASP A CA 1
ATOM 1491 C C . ASP A 1 191 ? -9.035 -18.972 39.814 1.00 58.12 191 ASP A C 1
ATOM 1493 O O . ASP A 1 191 ? -8.864 -19.047 41.029 1.00 58.12 191 ASP A O 1
ATOM 1497 N N . GLY A 1 192 ? -10.108 -18.403 39.268 1.00 56.66 192 GLY A N 1
ATOM 1498 C CA . GLY A 1 192 ? -11.188 -17.841 40.047 1.00 56.66 192 GLY A CA 1
ATOM 1499 C C . GLY A 1 192 ? -11.678 -18.841 41.083 1.00 56.66 192 GLY A C 1
ATOM 1500 O O . GLY A 1 192 ? -12.355 -19.814 40.747 1.00 56.66 192 GLY A O 1
ATOM 1501 N N . ASP A 1 193 ? -11.459 -18.507 42.352 1.00 53.28 193 ASP A N 1
ATOM 1502 C CA . ASP A 1 193 ? -12.443 -18.765 43.389 1.00 53.28 193 ASP A CA 1
ATOM 1503 C C . ASP A 1 193 ? -13.710 -17.993 42.988 1.00 53.28 193 ASP A C 1
ATOM 1505 O O . ASP A 1 193 ? -14.050 -16.942 43.536 1.00 53.28 193 ASP A O 1
ATOM 1509 N N . ILE A 1 194 ? -14.427 -18.510 41.986 1.00 56.28 194 ILE A N 1
ATOM 1510 C CA . ILE A 1 194 ? -15.840 -18.237 41.765 1.00 56.28 194 ILE A CA 1
ATOM 1511 C C . ILE A 1 194 ? -16.535 -18.896 42.955 1.00 56.28 194 ILE A C 1
ATOM 1513 O O . ILE A 1 194 ? -17.128 -19.973 42.870 1.00 56.28 194 ILE A O 1
ATOM 1517 N N . HIS A 1 195 ? -16.411 -18.254 44.115 1.00 51.25 195 HIS A N 1
ATOM 1518 C CA . HIS A 1 195 ? -17.305 -18.459 45.228 1.00 51.25 195 HIS A CA 1
ATOM 1519 C C . HIS A 1 195 ? -18.681 -18.054 44.712 1.00 51.25 195 HIS A C 1
ATOM 1521 O O . HIS A 1 195 ? -19.016 -16.876 44.602 1.00 51.25 195 HIS A O 1
ATOM 1527 N N . ASN A 1 196 ? -19.434 -19.076 44.318 1.00 48.00 196 ASN A N 1
ATOM 1528 C CA . ASN A 1 196 ? -20.807 -19.033 43.856 1.00 48.00 196 ASN A CA 1
ATOM 1529 C C . ASN A 1 196 ? -21.699 -18.510 44.994 1.00 48.00 196 ASN A C 1
ATOM 1531 O O . ASN A 1 196 ? -22.366 -19.274 45.690 1.00 48.00 196 ASN A O 1
ATOM 1535 N N . ASN A 1 197 ? -21.639 -17.205 45.254 1.00 49.56 197 ASN A N 1
ATOM 1536 C CA . ASN A 1 197 ? -22.452 -16.545 46.259 1.00 49.56 197 ASN A CA 1
ATOM 1537 C C . ASN A 1 197 ? -23.785 -16.184 45.601 1.00 49.56 197 ASN A C 1
ATOM 1539 O O . ASN A 1 197 ? -24.005 -15.069 45.135 1.00 49.56 197 ASN A O 1
ATOM 1543 N N . ASN A 1 198 ? -24.663 -17.186 45.537 1.00 51.44 198 ASN A N 1
ATOM 1544 C CA . ASN A 1 198 ? -26.080 -17.037 45.229 1.00 51.44 198 ASN A CA 1
ATOM 1545 C C . ASN A 1 198 ? -26.763 -16.196 46.321 1.00 51.44 198 ASN A C 1
ATOM 1547 O O . ASN A 1 198 ? -27.478 -16.739 47.159 1.00 51.44 198 ASN A O 1
ATOM 1551 N N . ASN A 1 199 ? -26.569 -14.879 46.311 1.00 51.25 199 ASN A N 1
ATOM 1552 C CA . ASN A 1 199 ? -27.472 -13.955 46.987 1.00 51.25 199 ASN A CA 1
ATOM 1553 C C . ASN A 1 199 ? -28.235 -13.160 45.929 1.00 51.25 199 ASN A C 1
ATOM 1555 O O . ASN A 1 199 ? -27.726 -12.239 45.295 1.00 51.25 199 ASN A O 1
ATOM 1559 N N . ASN A 1 200 ? -29.477 -13.600 45.732 1.00 56.62 200 ASN A N 1
ATOM 1560 C CA . ASN A 1 200 ? -30.516 -12.920 44.981 1.00 56.62 200 ASN A CA 1
ATOM 1561 C C . ASN A 1 200 ? -30.841 -11.576 45.641 1.00 56.62 200 ASN A C 1
ATOM 1563 O O . ASN A 1 200 ? -31.744 -11.528 46.468 1.00 56.62 200 ASN A O 1
ATOM 1567 N N . ASP A 1 201 ? -30.189 -10.494 45.228 1.00 54.50 201 ASP A N 1
ATOM 1568 C CA . ASP A 1 201 ? -30.691 -9.146 45.490 1.00 54.50 201 ASP A CA 1
ATOM 1569 C C . ASP A 1 201 ? -30.918 -8.419 44.164 1.00 54.50 201 ASP A C 1
ATOM 1571 O O . ASP A 1 201 ? -30.004 -8.027 43.437 1.00 54.50 201 ASP A O 1
ATOM 1575 N N . GLY A 1 202 ? -32.201 -8.314 43.815 1.00 53.22 202 GLY A N 1
ATOM 1576 C CA . GLY A 1 202 ? -32.700 -7.774 42.560 1.00 53.22 202 GLY A CA 1
ATOM 1577 C C . GLY A 1 202 ? -32.491 -6.270 42.438 1.00 53.22 202 GLY A C 1
ATOM 1578 O O . GLY A 1 202 ? -33.421 -5.494 42.652 1.00 53.22 202 GLY A O 1
ATOM 1579 N N . HIS A 1 203 ? -31.305 -5.859 41.999 1.00 51.28 203 HIS A N 1
ATOM 1580 C CA . HIS A 1 203 ? -31.064 -4.493 41.557 1.00 51.28 203 HIS A CA 1
ATOM 1581 C C . HIS A 1 203 ? -31.091 -4.423 40.024 1.00 51.28 203 HIS A C 1
ATOM 1583 O O . HIS A 1 203 ? -30.121 -4.736 39.341 1.00 51.28 203 HIS A O 1
ATOM 1589 N N . LYS A 1 204 ? -32.229 -3.993 39.466 1.00 49.69 204 LYS A N 1
ATOM 1590 C CA . LYS A 1 204 ? -32.362 -3.657 38.040 1.00 49.69 204 LYS A CA 1
ATOM 1591 C C . LYS A 1 204 ? -31.527 -2.412 37.733 1.00 49.69 204 LYS A C 1
ATOM 1593 O O . LYS A 1 204 ? -31.997 -1.294 37.924 1.00 49.69 204 LYS A O 1
ATOM 1598 N N . THR A 1 205 ? -30.302 -2.585 37.258 1.00 46.03 205 THR A N 1
ATOM 1599 C CA . THR A 1 205 ? -29.540 -1.518 36.601 1.00 46.03 205 THR A CA 1
ATOM 1600 C C . THR A 1 205 ? -29.856 -1.530 35.109 1.00 46.03 205 THR A C 1
ATOM 1602 O O . THR A 1 205 ? -29.479 -2.426 34.360 1.00 46.03 205 THR A O 1
ATOM 1605 N N . THR A 1 206 ? -30.602 -0.516 34.681 1.00 48.62 206 THR A N 1
ATOM 1606 C CA . THR A 1 206 ? -30.797 -0.123 33.283 1.00 48.62 206 THR A CA 1
ATOM 1607 C C . THR A 1 206 ? -29.444 0.172 32.639 1.00 48.62 206 THR A C 1
ATOM 1609 O O . THR A 1 206 ? -28.869 1.241 32.833 1.00 48.62 206 THR A O 1
ATOM 1612 N N . LEU A 1 207 ? -28.932 -0.804 31.891 1.00 43.44 207 LEU A N 1
ATOM 1613 C CA . LEU A 1 207 ? -27.743 -0.691 31.057 1.00 43.44 207 LEU A CA 1
ATOM 1614 C C . LEU A 1 207 ? -28.103 0.115 29.804 1.00 43.44 207 LEU A C 1
ATOM 1616 O O . LEU A 1 207 ? -28.716 -0.385 28.861 1.00 43.44 207 LEU A O 1
ATOM 1620 N N . THR A 1 208 ? -27.749 1.397 29.827 1.00 42.88 208 THR A N 1
ATOM 1621 C CA . THR A 1 208 ? -27.725 2.267 28.654 1.00 42.88 208 THR A CA 1
ATOM 1622 C C . THR A 1 208 ? -26.724 1.683 27.658 1.00 42.88 208 THR A C 1
ATOM 1624 O O . THR A 1 208 ? -25.515 1.817 27.831 1.00 42.88 208 THR A O 1
ATOM 1627 N N . GLN A 1 209 ? -27.229 0.992 26.634 1.00 42.81 209 GLN A N 1
ATOM 1628 C CA . GLN A 1 209 ? -26.440 0.501 25.507 1.00 42.81 209 GLN A CA 1
ATOM 1629 C C . GLN A 1 209 ? -25.784 1.688 24.792 1.00 42.81 209 GLN A C 1
ATOM 1631 O O . GLN A 1 209 ? -26.429 2.422 24.044 1.00 42.81 209 GLN A O 1
ATOM 1636 N N . ALA A 1 210 ? -24.486 1.875 25.022 1.00 43.66 210 ALA A N 1
ATOM 1637 C CA . ALA A 1 210 ? -23.643 2.677 24.154 1.00 43.66 210 ALA A CA 1
ATOM 1638 C C . ALA A 1 210 ? -23.429 1.881 22.861 1.00 43.66 210 ALA A C 1
ATOM 1640 O O . ALA A 1 210 ? -22.663 0.921 22.810 1.00 43.66 210 ALA A O 1
ATOM 1641 N N . ILE A 1 211 ? -24.178 2.257 21.828 1.00 39.97 211 ILE A N 1
ATOM 1642 C CA . ILE A 1 211 ? -24.054 1.725 20.475 1.00 39.97 211 ILE A CA 1
ATOM 1643 C C . ILE A 1 211 ? -22.671 2.126 19.950 1.00 39.97 211 ILE A C 1
ATOM 1645 O O . ILE A 1 211 ? -22.434 3.284 19.607 1.00 39.97 211 ILE A O 1
ATOM 1649 N N . ILE A 1 212 ? -21.748 1.167 19.900 1.00 35.53 212 ILE A N 1
ATOM 1650 C CA . ILE A 1 212 ? -20.491 1.303 19.162 1.00 35.53 212 ILE A CA 1
ATOM 1651 C C . ILE A 1 212 ? -20.836 1.049 17.691 1.00 35.53 212 ILE A C 1
ATOM 1653 O O . ILE A 1 212 ? -20.869 -0.095 17.241 1.00 35.53 212 ILE A O 1
ATOM 1657 N N . VAL A 1 213 ? -21.174 2.131 16.979 1.00 44.97 213 VAL A N 1
ATOM 1658 C CA . VAL A 1 213 ? -21.366 2.153 15.516 1.00 44.97 213 VAL A CA 1
ATOM 1659 C C . VAL A 1 213 ? -20.047 1.936 14.822 1.00 44.97 213 VAL A C 1
ATOM 1661 O O . VAL A 1 213 ? -19.038 2.586 15.187 1.00 44.97 213 VAL A O 1
#

Organism: NCBI:txid635003

pLDDT: mean 72.48, std 17.9, range [35.53, 96.19]

Radius of gyration: 28.33 Å; chains: 1; bounding box: 91×59×77 Å

Secondary structure (DSSP, 8-state):
------------------------------TT--SS-TTGGGGG-TT-HHHHHHHH-HHHHHHHHHHHTTB-TTSPBPPTT-THHHHHHHHHHHHHHHHHHHHHHT----------SSSS--------TT----HHHHHHHHHHHHHHHHHHHHHHHHHHHHHHHHHHHHS-TTT----TTSTTSS-GGGS----------------------

Sequence (213 aa):
MSNNKGGSETEVFVTEVTPIFVVAEQPQNEAGSWKSGLCSCCKYGCCHSALLWGYCFPAILMGQLLTRMKMTWLGDPTTPPSEEYKKTFRTVVTIVICNLLIQSMFYCPATIPIDTDDDYTSYLVVQNDDVDCPMWKQSLTNATSMIFGLYALIVMIKLRMRILQMAHQTANYDEIRPVCCNDTGLPPSWDGDIHNNNNNDGHKTTLTQAIIV